Protein AF-A0A818NN40-F1 (afdb_monomer_lite)

Foldseek 3Di:
DEEEDEDPCVVPPPPLLVVQVVLVCVQPVVDPDYYYHYPVVLLVCCVVPPVVCNVVLVPDPDVVLNVLLSVVVCCQAPFFKAAYSNKHFPHHCVVVVVQCVVFADPQKKKKKFFADPPAAGDSRIMGIDHNHCVCVVPVSSPCRDPHPRVPDDPDDLDQPPPVVFQKGWGFDQAPPTGMTMIMTDDDDDDDDHDHGDMDD

Secondary structure (DSSP, 8-state):
-EEE--SGGGTS--HHHHHHHHHHHHHTTTSS--EEE-HHHHHHHHHHH-GGGHHHHHH-SSHHHHHHHHHHHHHHHH-EEEE-TT-EE-S-SHHHHHHHHTT--TT-EEEEEEEPSSSSEEEEEEEE-TT-SHHHHTTGGGTTSTT------SS-------TTT-EEEEEEEETTEEEEEEEESSS----------EE-

Structure (mmCIF, N/CA/C/O backbone):
data_AF-A0A818NN40-F1
#
_entry.id   AF-A0A818NN40-F1
#
loop_
_atom_site.group_PDB
_atom_site.id
_atom_site.type_symbol
_atom_site.label_atom_id
_atom_site.label_alt_id
_atom_site.label_comp_id
_atom_site.label_asym_id
_atom_site.label_entity_id
_atom_site.label_seq_id
_atom_site.pdbx_PDB_ins_code
_atom_site.Cartn_x
_atom_site.Cartn_y
_atom_site.Cartn_z
_atom_site.occupancy
_atom_site.B_iso_or_equiv
_atom_site.auth_seq_id
_atom_site.auth_comp_id
_atom_site.auth_asym_id
_atom_site.auth_atom_id
_atom_site.pdbx_PDB_model_num
ATOM 1 N N . MET A 1 1 ? -2.819 2.485 -8.057 1.00 93.44 1 MET A N 1
ATOM 2 C CA . MET A 1 1 ? -1.562 2.010 -7.427 1.00 93.44 1 MET A CA 1
ATOM 3 C C . MET A 1 1 ? -1.405 2.680 -6.073 1.00 93.44 1 MET A C 1
ATOM 5 O O . MET A 1 1 ? -1.586 3.887 -6.000 1.00 93.44 1 MET A O 1
ATOM 9 N N . HIS A 1 2 ? -1.112 1.928 -5.017 1.00 97.00 2 HIS A N 1
ATOM 10 C CA . HIS A 1 2 ? -1.061 2.404 -3.635 1.00 97.00 2 HIS A CA 1
ATOM 11 C C . HIS A 1 2 ? 0.356 2.252 -3.087 1.00 97.00 2 HIS A C 1
ATOM 13 O O . HIS A 1 2 ? 0.903 1.155 -3.134 1.00 97.00 2 HIS A O 1
ATOM 19 N N . HIS A 1 3 ? 0.898 3.331 -2.527 1.00 97.00 3 HIS A N 1
ATOM 20 C CA . HIS A 1 3 ? 2.109 3.302 -1.712 1.00 97.00 3 HIS A CA 1
ATOM 21 C C . HIS A 1 3 ? 1.806 3.905 -0.342 1.00 97.00 3 HIS A C 1
ATOM 23 O O . HIS A 1 3 ? 1.089 4.905 -0.255 1.00 97.00 3 HIS A O 1
ATOM 29 N N . ILE A 1 4 ? 2.343 3.305 0.717 1.00 96.88 4 ILE A N 1
ATOM 30 C CA . ILE A 1 4 ? 2.133 3.744 2.098 1.00 96.88 4 ILE A CA 1
ATOM 31 C C . ILE A 1 4 ? 3.473 4.182 2.684 1.00 96.88 4 ILE A C 1
ATOM 33 O O . ILE A 1 4 ? 4.436 3.418 2.652 1.00 96.88 4 ILE A O 1
ATOM 37 N N . LEU A 1 5 ? 3.517 5.375 3.276 1.00 95.94 5 LEU A N 1
ATOM 38 C CA . LEU A 1 5 ? 4.626 5.800 4.119 1.00 95.94 5 LEU A CA 1
ATOM 39 C C . LEU A 1 5 ? 4.091 6.530 5.351 1.00 95.94 5 LEU A C 1
ATOM 41 O O . LEU A 1 5 ? 3.595 7.650 5.261 1.00 95.94 5 LEU A O 1
ATOM 45 N N . LEU A 1 6 ? 4.198 5.870 6.504 1.00 94.75 6 LEU A N 1
ATOM 46 C CA . LEU A 1 6 ? 3.680 6.358 7.782 1.00 94.75 6 LEU A CA 1
ATOM 47 C C . LEU A 1 6 ? 4.813 6.751 8.732 1.00 94.75 6 LEU A C 1
ATOM 49 O O . LEU A 1 6 ? 5.922 6.209 8.677 1.00 94.75 6 LEU A O 1
ATOM 53 N N .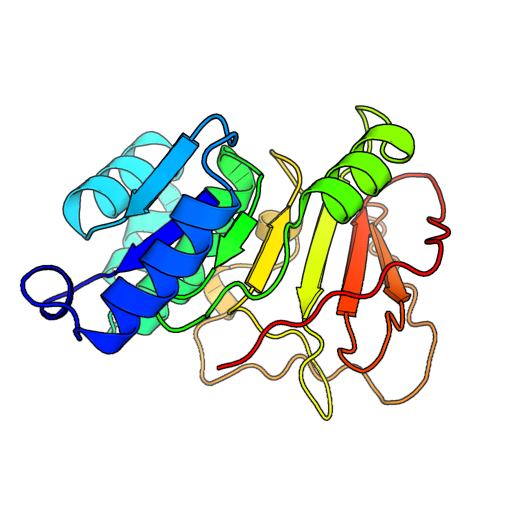 GLY A 1 7 ? 4.499 7.637 9.668 1.00 92.25 7 GLY A N 1
ATOM 54 C CA . GLY A 1 7 ? 5.391 8.069 10.728 1.00 92.25 7 GLY A CA 1
ATOM 55 C C . GLY A 1 7 ? 6.422 9.109 10.299 1.00 92.25 7 GLY A C 1
ATOM 56 O O . GLY A 1 7 ? 6.262 9.761 9.268 1.00 92.25 7 GLY A O 1
ATOM 57 N N . PRO A 1 8 ? 7.520 9.256 11.065 1.00 88.44 8 PRO A N 1
ATOM 58 C CA . PRO A 1 8 ? 8.520 10.305 10.842 1.00 88.44 8 PRO A CA 1
ATOM 59 C C . PRO A 1 8 ? 9.165 10.277 9.450 1.00 88.44 8 PRO A C 1
ATOM 61 O O . PRO A 1 8 ? 9.537 11.321 8.921 1.00 88.44 8 PRO A O 1
ATOM 64 N N . LEU A 1 9 ? 9.262 9.091 8.838 1.00 84.62 9 LEU A N 1
ATOM 65 C CA . LEU A 1 9 ? 9.800 8.927 7.486 1.00 84.62 9 LEU A CA 1
ATOM 66 C C . LEU A 1 9 ? 8.912 9.568 6.416 1.00 84.62 9 LEU A C 1
ATOM 68 O O . LEU A 1 9 ? 9.417 9.896 5.351 1.00 84.62 9 LEU A O 1
ATOM 72 N N . SER A 1 10 ? 7.621 9.785 6.683 1.00 85.06 10 SER A N 1
ATOM 73 C CA . SER A 1 10 ? 6.730 10.466 5.736 1.00 85.06 10 SER A CA 1
ATOM 74 C C . SER A 1 10 ? 7.163 11.910 5.452 1.00 85.06 10 SER A C 1
ATOM 76 O O . SER A 1 10 ? 6.970 12.385 4.335 1.00 85.06 10 SER A O 1
ATOM 78 N N . SER A 1 11 ? 7.809 12.570 6.422 1.00 87.25 11 SER A N 1
ATOM 79 C CA . SER A 1 11 ? 8.319 13.941 6.296 1.00 87.25 11 SER A CA 1
ATOM 80 C C . SER A 1 11 ? 9.661 14.029 5.569 1.00 87.25 11 SER A C 1
ATOM 82 O O . SER A 1 11 ? 9.957 15.050 4.956 1.00 87.25 11 SER A O 1
ATOM 84 N N . SER A 1 12 ? 10.487 12.983 5.652 1.00 90.50 12 SER A N 1
ATOM 85 C CA . SER A 1 12 ? 11.789 12.916 4.977 1.00 90.50 12 SER A CA 1
ATOM 86 C C . SER A 1 12 ? 12.078 11.479 4.527 1.00 90.50 12 SER A C 1
ATOM 88 O O . SER A 1 12 ? 12.794 10.739 5.212 1.00 90.50 12 SER A O 1
ATOM 90 N N . PRO A 1 13 ? 11.467 11.037 3.412 1.00 91.56 13 PRO A N 1
ATOM 91 C CA . PRO A 1 13 ? 11.653 9.682 2.912 1.00 91.56 13 PRO A CA 1
ATOM 92 C C . PRO A 1 13 ? 13.084 9.483 2.389 1.00 91.56 13 PRO A C 1
ATOM 94 O O . PRO A 1 13 ? 13.645 10.405 1.791 1.00 91.56 13 PRO A O 1
ATOM 97 N N . PRO A 1 14 ? 13.672 8.279 2.523 1.00 94.12 14 PRO A N 1
ATOM 98 C CA . PRO A 1 14 ? 14.940 7.960 1.875 1.00 94.12 14 PRO A CA 1
ATOM 99 C C . PRO A 1 14 ? 14.878 8.207 0.363 1.00 94.12 14 PRO A C 1
ATOM 101 O O . PRO A 1 14 ? 13.917 7.813 -0.301 1.00 94.12 14 PRO A O 1
ATOM 104 N N . SER A 1 15 ? 15.924 8.812 -0.204 1.00 94.75 15 SER A N 1
ATOM 105 C CA . SER A 1 15 ? 15.979 9.122 -1.640 1.00 94.75 15 SER A CA 1
ATOM 106 C C . SER A 1 15 ? 15.832 7.875 -2.514 1.00 94.75 15 SER A C 1
ATOM 108 O O . SER A 1 15 ? 15.150 7.923 -3.533 1.00 94.75 15 SER A O 1
ATOM 110 N N . SER A 1 16 ? 16.389 6.738 -2.086 1.00 93.88 16 SER A N 1
ATOM 111 C CA . SER A 1 16 ? 16.241 5.454 -2.777 1.00 93.88 16 SER A CA 1
ATOM 112 C C . SER A 1 16 ? 14.786 4.990 -2.871 1.00 93.88 16 SER A C 1
ATOM 114 O O . SER A 1 16 ? 14.407 4.421 -3.889 1.00 93.88 16 SER A O 1
ATOM 116 N N . TRP A 1 17 ? 13.959 5.262 -1.858 1.00 94.62 17 TRP A N 1
ATOM 117 C CA . TRP A 1 17 ? 12.534 4.915 -1.860 1.00 94.62 17 TRP A CA 1
ATOM 118 C C . TRP A 1 17 ? 11.733 5.839 -2.775 1.00 94.62 17 TRP A C 1
ATOM 120 O O . TRP A 1 17 ? 10.826 5.406 -3.481 1.00 94.62 17 TRP A O 1
ATOM 130 N N . ILE A 1 18 ? 12.090 7.123 -2.810 1.00 95.38 18 ILE A N 1
ATOM 131 C CA . ILE A 1 18 ? 11.494 8.071 -3.757 1.00 95.38 18 ILE A CA 1
ATOM 132 C C . ILE A 1 18 ? 11.812 7.632 -5.191 1.00 95.38 18 ILE A C 1
ATOM 134 O O . ILE A 1 18 ? 10.903 7.555 -6.015 1.00 95.38 18 ILE A O 1
ATOM 138 N N . SER A 1 19 ? 13.068 7.278 -5.473 1.00 94.31 19 SER A N 1
ATOM 139 C CA . SER A 1 19 ? 13.490 6.762 -6.780 1.00 94.31 19 SER A CA 1
ATOM 140 C C . SER A 1 19 ? 12.764 5.469 -7.159 1.00 94.31 19 SER A C 1
ATOM 142 O O . SER A 1 19 ? 12.264 5.358 -8.278 1.00 94.31 19 SER A O 1
ATOM 144 N N . ALA A 1 20 ? 12.645 4.519 -6.226 1.00 91.75 20 ALA A N 1
ATOM 145 C CA . ALA A 1 20 ? 11.918 3.268 -6.429 1.00 91.75 20 ALA A CA 1
ATOM 146 C C . ALA A 1 20 ? 10.446 3.524 -6.787 1.00 91.75 20 ALA A C 1
ATOM 148 O O . ALA A 1 20 ? 9.983 3.129 -7.860 1.00 91.75 20 ALA A O 1
ATOM 149 N N . ARG A 1 21 ? 9.738 4.308 -5.966 1.00 94.56 21 ARG A N 1
ATOM 150 C CA . ARG A 1 21 ? 8.351 4.713 -6.227 1.00 94.56 21 ARG A CA 1
ATOM 151 C C . ARG A 1 21 ? 8.195 5.428 -7.570 1.00 94.56 21 ARG A C 1
ATOM 153 O O . ARG A 1 21 ? 7.250 5.144 -8.306 1.00 94.56 21 ARG A O 1
ATOM 160 N N . ASN A 1 22 ? 9.088 6.363 -7.892 1.00 95.38 22 ASN A N 1
ATOM 161 C CA . ASN A 1 22 ? 9.009 7.126 -9.136 1.00 95.38 22 ASN A CA 1
ATOM 162 C C . ASN A 1 22 ? 9.210 6.226 -10.358 1.00 95.38 22 ASN A C 1
ATOM 164 O O . ASN A 1 22 ? 8.444 6.358 -11.308 1.00 95.38 22 ASN A O 1
ATOM 168 N N . SER A 1 23 ? 10.108 5.232 -10.287 1.00 92.75 23 SER A N 1
ATOM 169 C CA . SER A 1 23 ? 10.260 4.231 -11.355 1.00 92.75 23 SER A CA 1
ATOM 170 C C . SER A 1 23 ? 8.936 3.524 -11.676 1.00 92.75 23 SER A C 1
ATOM 172 O O . SER A 1 23 ? 8.601 3.303 -12.838 1.00 92.75 23 SER A O 1
ATOM 174 N N . CYS A 1 24 ? 8.124 3.238 -10.653 1.00 92.25 24 CYS A N 1
ATOM 175 C CA . CYS A 1 24 ? 6.807 2.636 -10.821 1.00 92.25 24 CYS A CA 1
ATOM 176 C C . CYS A 1 24 ? 5.762 3.593 -11.389 1.00 92.25 24 CYS A C 1
ATOM 178 O O . CYS A 1 24 ? 4.940 3.164 -12.199 1.00 92.25 24 CYS A O 1
ATOM 180 N N . ILE A 1 25 ? 5.774 4.860 -10.977 1.00 94.50 25 ILE A N 1
ATOM 181 C CA . ILE A 1 25 ? 4.810 5.866 -11.444 1.00 94.50 25 ILE A CA 1
ATOM 182 C C . ILE A 1 25 ? 5.074 6.243 -12.894 1.00 94.50 25 ILE A C 1
ATOM 184 O O . ILE A 1 25 ? 4.138 6.285 -13.682 1.00 94.50 25 ILE A O 1
ATOM 188 N N . GLU A 1 26 ? 6.331 6.477 -13.259 1.00 94.69 26 GLU A N 1
ATOM 189 C CA . GLU A 1 26 ? 6.715 6.832 -14.625 1.00 94.69 26 GLU A CA 1
ATOM 190 C C . GLU A 1 26 ? 6.332 5.717 -15.602 1.00 94.69 26 GLU A C 1
ATOM 192 O O . GLU A 1 26 ? 5.690 5.963 -16.629 1.00 94.69 26 GLU A O 1
ATOM 197 N N . LEU A 1 27 ? 6.645 4.470 -15.233 1.00 92.31 27 LEU A N 1
ATOM 198 C CA . LEU A 1 27 ? 6.368 3.301 -16.060 1.00 92.31 27 LEU A CA 1
ATOM 199 C C . LEU A 1 27 ? 4.867 3.020 -16.231 1.00 92.31 27 LEU A C 1
ATOM 201 O O . LEU A 1 27 ? 4.474 2.472 -17.261 1.00 92.31 27 LEU A O 1
ATOM 205 N N . HIS A 1 28 ? 4.046 3.428 -15.259 1.00 92.75 28 HIS A N 1
ATOM 206 C CA . HIS A 1 28 ? 2.593 3.224 -15.226 1.00 92.75 28 HIS A CA 1
ATOM 207 C C . HIS A 1 28 ? 1.811 4.542 -15.197 1.00 92.75 28 HIS A C 1
ATOM 209 O O . HIS A 1 28 ? 0.752 4.626 -14.579 1.00 92.75 28 HIS A O 1
ATOM 215 N N . SER A 1 29 ? 2.325 5.574 -15.865 1.00 92.69 29 SER A N 1
ATOM 216 C CA . SER A 1 29 ? 1.724 6.917 -15.911 1.00 92.69 29 SER A CA 1
ATOM 217 C C . SER A 1 29 ? 0.316 6.950 -16.520 1.00 92.69 29 SER A C 1
ATOM 219 O O . SER A 1 29 ? -0.415 7.920 -16.343 1.00 92.69 29 SER A O 1
ATOM 221 N N . ASN A 1 30 ? -0.078 5.882 -17.216 1.00 90.06 30 ASN A N 1
ATOM 222 C CA . ASN A 1 30 ? -1.412 5.665 -17.768 1.00 90.06 30 ASN A CA 1
ATOM 223 C C . ASN A 1 30 ? -2.444 5.160 -16.745 1.00 90.06 30 ASN A C 1
ATOM 225 O O . ASN A 1 30 ? -3.616 5.032 -17.095 1.00 90.06 30 ASN A O 1
ATOM 229 N N . PHE A 1 31 ? -2.051 4.825 -15.513 1.00 90.06 31 PHE A N 1
ATOM 230 C CA . PHE A 1 31 ? -3.008 4.351 -14.515 1.00 90.06 31 PHE A CA 1
ATOM 231 C C . PHE A 1 31 ? -3.902 5.495 -14.041 1.00 90.06 31 PHE A C 1
ATOM 233 O O . PHE A 1 31 ? -3.436 6.606 -13.815 1.00 90.06 31 PHE A O 1
ATOM 240 N N . GLU A 1 32 ? -5.185 5.199 -13.805 1.00 88.62 32 GLU A N 1
ATOM 241 C CA . GLU A 1 32 ? -6.171 6.210 -13.396 1.00 88.62 32 GLU A CA 1
ATOM 242 C C . GLU A 1 32 ? -5.716 6.988 -12.151 1.00 88.62 32 GLU A C 1
ATOM 244 O O . GLU A 1 32 ? -5.894 8.203 -12.070 1.00 88.62 32 GLU A O 1
ATOM 249 N N . LYS A 1 33 ? -5.149 6.284 -11.155 1.00 92.69 33 LYS A N 1
ATOM 250 C CA . LYS A 1 33 ? -4.767 6.870 -9.862 1.00 92.69 33 LYS A CA 1
ATOM 251 C C . LYS A 1 33 ? -3.506 6.256 -9.262 1.00 92.69 33 LYS A C 1
ATOM 253 O O . LYS A 1 33 ? -3.380 5.032 -9.114 1.00 92.69 33 LYS A O 1
ATOM 258 N N . HIS A 1 34 ? -2.632 7.138 -8.781 1.00 95.06 34 HIS A N 1
ATOM 259 C CA . HIS A 1 34 ? -1.504 6.818 -7.908 1.00 95.06 34 HIS A CA 1
ATOM 260 C C . HIS A 1 34 ? -1.746 7.434 -6.530 1.00 95.06 34 HIS A C 1
ATOM 262 O O . HIS A 1 34 ? -1.704 8.649 -6.359 1.00 95.06 34 HIS A O 1
ATOM 268 N N . TYR A 1 35 ? -2.002 6.589 -5.539 1.00 97.00 35 TYR A N 1
ATOM 269 C CA . TYR A 1 35 ? -2.255 6.999 -4.169 1.00 97.00 35 TYR A CA 1
ATOM 270 C C . TYR A 1 35 ? -0.977 6.964 -3.338 1.00 97.00 35 TYR A C 1
ATOM 272 O O . TYR A 1 35 ? -0.181 6.023 -3.428 1.00 97.00 35 TYR A O 1
ATOM 280 N N . TYR A 1 36 ? -0.828 7.975 -2.488 1.00 96.81 36 TYR A N 1
ATOM 281 C CA . TYR A 1 36 ? 0.221 8.059 -1.485 1.00 96.81 36 TYR A CA 1
ATOM 282 C C . TYR A 1 36 ? -0.410 8.256 -0.109 1.00 96.81 36 TYR A C 1
ATOM 284 O O . TYR A 1 36 ? -1.099 9.249 0.137 1.00 96.81 36 TYR A O 1
ATOM 292 N N . TRP A 1 37 ? -0.217 7.272 0.760 1.00 97.50 37 TRP A N 1
ATOM 293 C CA . TRP A 1 37 ? -0.880 7.195 2.055 1.00 97.50 37 TRP A CA 1
ATOM 294 C C . TRP A 1 37 ? 0.069 7.626 3.166 1.00 97.50 37 TRP A C 1
ATOM 296 O O . TRP A 1 37 ? 1.144 7.052 3.327 1.00 97.50 37 TRP A O 1
ATOM 306 N N . THR A 1 38 ? -0.359 8.633 3.918 1.00 96.25 38 THR A N 1
ATOM 307 C CA . THR A 1 38 ? 0.313 9.220 5.079 1.00 96.25 38 THR A CA 1
ATOM 308 C C . THR A 1 38 ? -0.542 9.006 6.322 1.00 96.25 38 THR A C 1
ATOM 310 O O . THR A 1 38 ? -1.685 8.553 6.228 1.00 96.25 38 THR A O 1
ATOM 313 N N . ASP A 1 39 ? -0.028 9.336 7.505 1.00 94.38 39 ASP A N 1
ATOM 314 C CA . ASP A 1 39 ? -0.756 9.150 8.765 1.00 94.38 39 ASP A CA 1
ATOM 315 C C . ASP A 1 39 ? -2.156 9.782 8.749 1.00 94.38 39 ASP A C 1
ATOM 317 O O . ASP A 1 39 ? -3.125 9.143 9.163 1.00 94.38 39 ASP A O 1
ATOM 321 N N . ASN A 1 40 ? -2.275 10.998 8.207 1.00 93.12 40 ASN A N 1
ATOM 322 C CA . ASN A 1 40 ? -3.526 11.755 8.211 1.00 93.12 40 ASN A CA 1
ATOM 323 C C . ASN A 1 40 ? -4.587 11.114 7.309 1.00 93.12 40 ASN A C 1
ATOM 325 O O 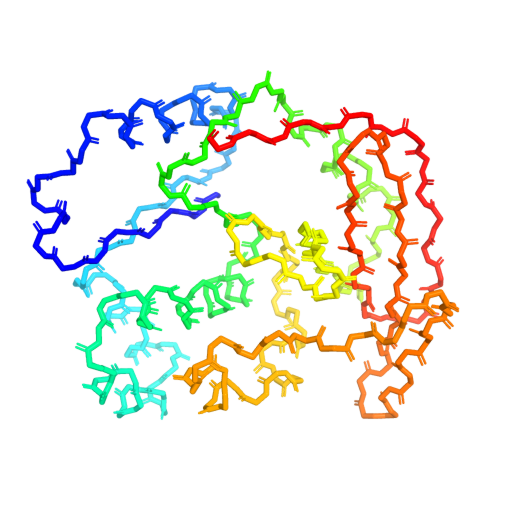. ASN A 1 40 ? -5.664 10.763 7.786 1.00 93.12 40 ASN A O 1
ATOM 329 N N . ASN A 1 41 ? -4.274 10.904 6.025 1.00 96.75 41 ASN A N 1
ATOM 330 C CA . ASN A 1 41 ? -5.262 10.376 5.079 1.00 96.75 41 ASN A CA 1
ATOM 331 C C . ASN A 1 41 ? -5.573 8.890 5.325 1.00 96.75 41 ASN A C 1
ATOM 333 O O . ASN A 1 41 ? -6.679 8.438 5.043 1.00 96.75 41 ASN A O 1
ATOM 337 N N . SER A 1 42 ? -4.637 8.138 5.912 1.00 97.00 42 SER A N 1
ATOM 338 C CA . SER A 1 42 ? -4.855 6.742 6.294 1.00 97.00 42 SER A CA 1
ATOM 339 C C . SER A 1 42 ? -5.834 6.634 7.453 1.00 97.00 42 SER A C 1
ATOM 341 O O . SER A 1 42 ? -6.735 5.796 7.430 1.00 97.00 42 SER A O 1
ATOM 343 N N . LYS A 1 43 ? -5.667 7.490 8.468 1.00 95.69 43 LYS A N 1
ATOM 344 C CA . LYS A 1 43 ? -6.563 7.534 9.620 1.00 95.69 43 LYS A CA 1
ATOM 345 C C . LYS A 1 43 ? -7.968 7.966 9.203 1.00 95.69 43 LYS A C 1
ATOM 347 O O . LYS A 1 43 ? -8.916 7.265 9.537 1.00 95.69 43 LYS A O 1
ATOM 352 N N . GLU A 1 44 ? -8.083 9.038 8.421 1.00 97.69 44 GLU A N 1
ATOM 353 C CA . GLU A 1 44 ? -9.365 9.521 7.893 1.00 97.69 44 GLU A CA 1
ATOM 354 C C . GLU A 1 44 ? -10.069 8.446 7.047 1.00 97.69 44 GLU A C 1
ATOM 356 O O . GLU A 1 44 ? -11.263 8.187 7.202 1.00 97.69 44 GLU A O 1
ATOM 361 N N . PHE A 1 45 ? -9.324 7.749 6.185 1.00 97.81 45 PHE A N 1
ATOM 362 C CA . PHE A 1 45 ? -9.867 6.644 5.401 1.00 97.81 45 PHE A CA 1
ATOM 363 C C . PHE A 1 45 ? -10.425 5.521 6.283 1.00 97.81 45 PHE A C 1
ATOM 365 O O . PHE A 1 45 ? -11.519 5.021 6.011 1.00 97.81 45 PHE A O 1
ATOM 372 N N . LEU A 1 46 ? -9.702 5.124 7.333 1.00 95.75 46 LEU A N 1
ATOM 373 C CA . LEU A 1 46 ? -10.180 4.109 8.271 1.00 95.75 46 LEU A CA 1
ATOM 374 C C . LEU A 1 46 ? -11.382 4.605 9.081 1.00 95.75 46 LEU A C 1
ATOM 376 O O . LEU A 1 46 ? -12.314 3.834 9.281 1.00 95.75 46 LEU A O 1
ATOM 380 N N . GLU A 1 47 ? -11.404 5.873 9.494 1.00 96.25 47 GLU A N 1
ATOM 381 C CA . GLU A 1 47 ? -12.547 6.493 10.179 1.00 96.25 47 GLU A CA 1
ATOM 382 C C . GLU A 1 47 ? -13.821 6.440 9.348 1.00 96.25 47 GLU A C 1
ATOM 384 O O . GLU A 1 47 ? -14.862 6.006 9.843 1.00 96.25 47 GLU A O 1
ATOM 389 N N . ASN A 1 48 ? -13.715 6.784 8.070 1.00 97.25 48 ASN A N 1
ATOM 390 C CA . ASN A 1 48 ? -14.872 6.870 7.193 1.00 97.25 48 ASN A CA 1
ATOM 391 C C . ASN A 1 48 ? -15.365 5.499 6.706 1.00 97.25 48 ASN A C 1
ATOM 393 O O . ASN A 1 48 ? -16.561 5.322 6.492 1.00 97.25 48 ASN A O 1
ATOM 397 N N . ASN A 1 49 ? -14.467 4.523 6.524 1.00 95.00 49 ASN A N 1
ATOM 398 C CA . ASN A 1 49 ? -14.800 3.267 5.835 1.00 95.00 49 ASN A CA 1
ATOM 399 C C . ASN A 1 49 ? -14.740 2.020 6.731 1.00 95.00 49 ASN A C 1
ATOM 401 O O . ASN A 1 49 ? -15.426 1.035 6.459 1.00 95.00 49 ASN A O 1
ATOM 405 N N . TYR A 1 50 ? -13.934 2.039 7.797 1.00 92.25 50 TYR A N 1
ATOM 406 C CA . TYR A 1 50 ? -13.717 0.898 8.698 1.00 92.25 50 TYR A CA 1
ATOM 407 C C . TYR A 1 50 ? -13.602 1.336 10.171 1.00 92.25 50 TYR A C 1
ATOM 409 O O . TYR A 1 50 ? -12.638 0.964 10.850 1.00 92.25 50 TYR A O 1
ATOM 417 N N . PRO A 1 51 ? -14.578 2.092 10.716 1.00 93.12 51 PRO A N 1
ATOM 418 C CA . PRO A 1 51 ? -14.465 2.689 12.051 1.00 93.12 51 PRO A CA 1
ATOM 419 C C . PRO A 1 51 ? -14.250 1.649 13.161 1.00 93.12 51 PRO A C 1
ATOM 421 O O . PRO A 1 51 ? -13.571 1.913 14.153 1.00 93.12 51 PRO A O 1
ATOM 424 N N . TRP A 1 52 ? -14.755 0.427 12.971 1.00 88.31 52 TRP A N 1
ATOM 425 C CA . TRP A 1 52 ? -14.564 -0.694 13.895 1.00 88.31 52 TRP A CA 1
ATOM 426 C C . TRP A 1 52 ? -13.088 -1.089 14.086 1.00 88.31 52 TRP A C 1
ATOM 428 O O . TRP A 1 52 ? -12.737 -1.649 15.125 1.00 88.31 52 TRP A O 1
ATOM 438 N N . PHE A 1 53 ? -12.213 -0.796 13.120 1.00 88.62 53 PHE A N 1
ATOM 439 C CA . PHE A 1 53 ? -10.801 -1.177 13.161 1.00 88.62 53 PHE A CA 1
ATOM 440 C C . PHE A 1 53 ? -9.899 -0.120 13.812 1.00 88.62 53 PHE A C 1
ATOM 442 O O . PHE A 1 53 ? -8.773 -0.429 14.202 1.00 88.62 53 PHE A O 1
ATOM 449 N N . LEU A 1 54 ? -10.380 1.114 13.999 1.00 90.38 54 LEU A N 1
ATOM 450 C CA . LEU A 1 54 ? -9.572 2.223 14.524 1.00 90.38 54 LEU A CA 1
ATOM 451 C C . LEU A 1 54 ? -8.923 1.925 15.867 1.00 90.38 54 LEU A C 1
ATOM 453 O O . LEU A 1 54 ? -7.769 2.285 16.091 1.00 90.38 54 LEU A O 1
ATOM 457 N N . LYS A 1 55 ? -9.654 1.266 16.771 1.00 88.62 55 LYS A N 1
ATOM 458 C CA . LYS A 1 55 ? -9.122 0.899 18.085 1.00 88.62 55 LYS A CA 1
ATOM 459 C C . LYS A 1 55 ? -7.897 -0.007 17.940 1.00 88.62 55 LYS A C 1
ATOM 461 O O . LYS A 1 55 ? -6.886 0.228 18.596 1.00 88.62 55 LYS A O 1
ATOM 466 N N . THR A 1 56 ? -7.970 -0.995 17.050 1.00 86.50 56 THR A N 1
ATOM 467 C CA . THR A 1 56 ? -6.860 -1.908 16.760 1.00 86.50 56 THR A CA 1
ATOM 468 C C . THR A 1 56 ? -5.716 -1.178 16.063 1.00 86.50 56 THR A C 1
ATOM 470 O O . THR A 1 56 ? -4.578 -1.268 16.518 1.00 86.50 56 THR A O 1
ATOM 473 N N . TRP A 1 57 ? -6.014 -0.377 15.038 1.00 88.81 57 TRP A N 1
ATOM 474 C CA . TRP A 1 57 ? -5.026 0.441 14.331 1.00 88.81 57 TRP A CA 1
ATOM 475 C C . TRP A 1 57 ? -4.221 1.342 15.273 1.00 88.81 57 TRP A C 1
ATOM 477 O O . TRP A 1 57 ? -2.992 1.390 15.213 1.00 88.81 57 TRP A O 1
ATOM 487 N N . ASN A 1 58 ? -4.913 2.033 16.181 1.00 91.00 58 ASN A N 1
ATOM 488 C CA . ASN A 1 58 ? -4.292 2.926 17.157 1.00 91.00 58 ASN A CA 1
ATOM 489 C C . ASN A 1 58 ? -3.492 2.172 18.227 1.00 91.00 58 ASN A C 1
ATOM 491 O O . ASN A 1 58 ? -2.581 2.753 18.809 1.00 91.00 58 ASN A O 1
ATOM 495 N N . SER A 1 59 ? -3.797 0.894 18.471 1.00 90.44 59 SER A N 1
ATOM 496 C CA . SER A 1 59 ? -3.050 0.051 19.414 1.00 90.44 59 SER A CA 1
ATOM 497 C C . SER A 1 59 ? -1.722 -0.481 18.862 1.00 90.44 59 SER A C 1
ATOM 499 O O . SER A 1 59 ? -0.891 -0.964 19.635 1.00 90.44 59 SER A O 1
ATOM 501 N N . TYR A 1 60 ? -1.494 -0.398 17.545 1.00 87.69 60 TYR A N 1
ATOM 502 C CA . TYR A 1 60 ? -0.240 -0.847 16.948 1.00 87.69 60 TYR A CA 1
ATOM 503 C C . TYR A 1 60 ? 0.939 0.012 17.398 1.00 87.69 60 TYR A C 1
ATOM 505 O O . TYR A 1 60 ? 0.903 1.242 17.342 1.00 87.69 60 TYR A O 1
ATOM 513 N N . LYS A 1 61 ? 2.012 -0.670 17.814 1.00 89.50 61 LYS A N 1
ATOM 514 C CA . LYS A 1 61 ? 3.208 -0.046 18.389 1.00 89.50 61 LYS A CA 1
ATOM 515 C C . LYS A 1 61 ? 4.117 0.555 17.326 1.00 89.50 61 LYS A C 1
ATOM 517 O O . LYS A 1 61 ? 4.851 1.492 17.624 1.00 89.50 61 LYS A O 1
ATOM 522 N N . THR A 1 62 ? 4.101 0.009 16.110 1.00 88.56 62 THR A N 1
ATOM 523 C CA . THR A 1 62 ? 4.988 0.454 15.030 1.00 88.56 62 THR A CA 1
ATOM 524 C C . THR A 1 62 ? 4.211 0.898 13.795 1.00 88.56 62 THR A C 1
ATOM 526 O O . THR A 1 62 ? 3.114 0.422 13.501 1.00 88.56 62 THR A O 1
ATOM 529 N N . ASN A 1 63 ? 4.812 1.809 13.029 1.00 90.75 63 ASN A N 1
ATOM 530 C CA . ASN A 1 63 ? 4.251 2.271 11.759 1.00 90.75 63 ASN A CA 1
ATOM 531 C C . ASN A 1 63 ? 4.265 1.182 10.681 1.00 90.75 63 ASN A C 1
ATOM 533 O O . ASN A 1 63 ? 3.426 1.205 9.788 1.00 90.75 63 ASN A O 1
ATOM 537 N N . VAL A 1 64 ? 5.166 0.201 10.799 1.00 87.88 64 VAL A N 1
ATOM 538 C CA . VAL A 1 64 ? 5.192 -0.978 9.924 1.00 87.88 64 VAL A CA 1
ATOM 539 C C . VAL A 1 64 ? 3.933 -1.817 10.133 1.00 87.88 64 VAL A C 1
ATOM 541 O O . VAL A 1 64 ? 3.236 -2.088 9.170 1.00 87.88 64 VAL A O 1
ATOM 544 N N . GLN A 1 65 ? 3.553 -2.108 11.383 1.00 88.06 65 GLN A N 1
ATOM 545 C CA . GLN A 1 65 ? 2.316 -2.838 11.708 1.00 88.06 65 GLN A CA 1
ATOM 546 C C . GLN A 1 65 ? 1.056 -2.139 11.169 1.00 88.06 65 GLN A C 1
ATOM 548 O O . GLN A 1 65 ? 0.125 -2.767 10.656 1.00 88.06 65 GLN A O 1
ATOM 553 N N . LYS A 1 66 ? 1.043 -0.807 11.257 1.00 92.38 66 LYS A N 1
ATOM 554 C CA . LYS A 1 66 ? 0.022 0.030 10.630 1.00 92.38 66 LYS A CA 1
ATOM 555 C C . LYS A 1 66 ? 0.044 -0.151 9.106 1.00 92.38 66 LYS A C 1
ATOM 557 O O . LYS A 1 66 ? -0.924 -0.631 8.530 1.00 92.38 66 LYS A O 1
ATOM 562 N N . ALA A 1 67 ? 1.155 0.116 8.429 1.00 92.31 67 ALA A N 1
ATOM 563 C CA . ALA A 1 67 ? 1.237 -0.050 6.975 1.00 92.31 67 ALA A CA 1
ATOM 564 C C . ALA A 1 67 ? 0.893 -1.482 6.497 1.00 92.31 67 ALA A C 1
ATOM 566 O O . ALA A 1 67 ? 0.248 -1.655 5.460 1.00 92.31 67 ALA A O 1
ATOM 567 N N . ASP A 1 68 ? 1.287 -2.507 7.256 1.00 88.50 68 ASP A N 1
ATOM 568 C CA . ASP A 1 68 ? 0.989 -3.926 7.020 1.00 88.50 68 ASP A CA 1
ATOM 569 C C . ASP A 1 68 ? -0.507 -4.234 7.057 1.00 88.50 68 ASP A C 1
ATOM 571 O O . ASP A 1 68 ? -0.981 -5.034 6.257 1.00 88.50 68 ASP A O 1
ATOM 575 N N . SER A 1 69 ? -1.273 -3.590 7.935 1.00 88.88 69 SER A N 1
ATOM 576 C CA . SER A 1 69 ? -2.724 -3.789 7.990 1.00 88.88 69 SER A CA 1
ATOM 577 C C . SER A 1 69 ? -3.471 -2.930 6.964 1.00 88.88 69 SER A C 1
ATOM 579 O O . SER A 1 69 ? -4.381 -3.430 6.301 1.00 88.88 69 SER A O 1
ATOM 581 N N . LEU A 1 70 ? -3.069 -1.670 6.757 1.00 93.00 70 LEU A N 1
ATOM 582 C CA . LEU A 1 70 ? -3.775 -0.726 5.875 1.00 93.00 70 LEU A CA 1
ATOM 583 C C . LEU A 1 70 ? -3.837 -1.189 4.427 1.00 93.00 70 LEU A C 1
ATOM 585 O O . LEU A 1 70 ? -4.882 -1.047 3.797 1.00 93.00 70 LEU A O 1
ATOM 589 N N . ARG A 1 71 ? -2.759 -1.779 3.902 1.00 92.56 71 ARG A N 1
ATOM 590 C CA . ARG A 1 71 ? -2.714 -2.263 2.513 1.00 92.56 71 ARG A CA 1
ATOM 591 C C . ARG A 1 71 ? -3.875 -3.196 2.165 1.00 92.56 71 ARG A C 1
ATOM 593 O O . ARG A 1 71 ? -4.409 -3.100 1.065 1.00 92.56 71 ARG A O 1
ATOM 600 N N . TYR A 1 72 ? -4.334 -4.024 3.105 1.00 90.00 72 TYR A N 1
ATOM 601 C CA . TYR A 1 72 ? -5.479 -4.907 2.882 1.00 90.00 72 TYR A CA 1
ATOM 602 C C . TYR A 1 72 ? -6.797 -4.136 2.796 1.00 90.00 72 TYR A C 1
ATOM 604 O O . TYR A 1 72 ? -7.618 -4.443 1.937 1.00 90.00 72 TYR A O 1
ATOM 612 N N . PHE A 1 73 ? -6.995 -3.109 3.625 1.00 92.12 73 PHE A N 1
ATOM 613 C CA . PHE A 1 73 ? -8.185 -2.252 3.560 1.00 92.12 73 PHE A CA 1
ATOM 614 C C . PHE A 1 73 ? -8.212 -1.391 2.297 1.00 92.12 73 PHE A C 1
ATOM 616 O O . PHE A 1 73 ? -9.272 -1.205 1.699 1.00 92.12 73 PHE A O 1
ATOM 623 N N . LEU A 1 74 ? -7.051 -0.897 1.864 1.00 94.88 74 LEU A N 1
ATOM 624 C CA . LEU A 1 74 ? -6.924 -0.150 0.615 1.00 94.88 74 LEU A CA 1
ATOM 625 C C . LEU A 1 74 ? -7.251 -1.029 -0.588 1.00 94.88 74 LEU A C 1
ATOM 627 O O . LEU A 1 74 ? -8.069 -0.641 -1.418 1.00 94.88 74 LEU A O 1
ATOM 631 N N . LEU A 1 75 ? -6.670 -2.228 -0.647 1.00 91.88 75 LEU A N 1
ATOM 632 C CA . LEU A 1 75 ? -6.958 -3.203 -1.696 1.00 91.88 75 LEU A CA 1
ATOM 633 C C . LEU A 1 75 ? -8.413 -3.687 -1.653 1.00 91.88 75 LEU A C 1
ATOM 635 O O . LEU A 1 75 ? -9.019 -3.864 -2.702 1.00 91.88 75 LEU A O 1
ATOM 639 N N . HIS A 1 76 ? -9.012 -3.832 -0.468 1.00 90.38 76 HIS A N 1
ATOM 640 C CA . HIS A 1 76 ? -10.443 -4.107 -0.344 1.00 90.38 76 HIS A CA 1
ATOM 641 C C . HIS A 1 76 ? -11.283 -3.001 -0.981 1.00 90.38 76 HIS A C 1
ATOM 643 O O . HIS A 1 76 ? -12.152 -3.266 -1.804 1.00 90.38 76 HIS A O 1
ATOM 649 N N . TYR A 1 77 ? -11.036 -1.753 -0.583 1.00 92.75 77 TYR A N 1
ATOM 650 C CA . TYR A 1 77 ? -11.907 -0.634 -0.919 1.00 92.75 77 TYR A CA 1
ATOM 651 C C . TYR A 1 77 ? -11.715 -0.155 -2.358 1.00 92.75 77 TYR A C 1
ATOM 653 O O . TYR A 1 77 ? -12.680 0.085 -3.080 1.00 92.75 77 TYR A O 1
ATOM 661 N N . TYR A 1 78 ? -10.465 -0.009 -2.789 1.00 93.44 78 TYR A N 1
ATOM 662 C CA . TYR A 1 78 ? -10.139 0.516 -4.109 1.00 93.44 78 TYR A CA 1
ATOM 663 C C . TYR A 1 78 ? -9.920 -0.590 -5.139 1.00 93.44 78 TYR A C 1
ATOM 665 O O . TYR A 1 78 ? -10.292 -0.395 -6.299 1.00 93.44 78 TYR A O 1
ATOM 673 N N . GLY A 1 79 ? -9.394 -1.743 -4.718 1.00 89.81 79 GLY A N 1
ATOM 674 C CA . GLY A 1 79 ? -8.767 -2.714 -5.610 1.00 89.81 79 GLY A CA 1
ATOM 675 C C . GLY A 1 79 ? -7.397 -2.229 -6.093 1.00 89.81 79 GLY A C 1
ATOM 676 O O . GLY A 1 79 ? -6.779 -1.346 -5.497 1.00 89.81 79 GLY A O 1
ATOM 677 N N . GLY A 1 80 ? -6.931 -2.779 -7.208 1.00 91.06 80 GLY A N 1
ATOM 678 C CA . GLY A 1 80 ? -5.699 -2.357 -7.866 1.00 91.06 80 GLY A CA 1
ATOM 679 C C . GLY A 1 80 ? -4.456 -2.999 -7.255 1.00 91.06 80 GLY A C 1
ATOM 680 O O . GLY A 1 80 ? -4.490 -4.158 -6.856 1.00 91.06 80 GLY A O 1
ATOM 681 N N . ILE A 1 81 ? -3.347 -2.252 -7.231 1.00 91.75 81 ILE A N 1
ATOM 682 C CA . ILE A 1 81 ? -2.027 -2.748 -6.804 1.00 91.75 81 ILE A CA 1
ATOM 683 C C . ILE A 1 81 ? -1.518 -1.961 -5.609 1.00 91.75 81 ILE A C 1
ATOM 685 O O . ILE A 1 81 ? -1.532 -0.727 -5.638 1.00 91.75 81 ILE A O 1
ATOM 689 N N . PHE A 1 82 ? -0.978 -2.675 -4.633 1.00 94.00 82 PHE A N 1
ATOM 690 C CA . PHE A 1 82 ? -0.127 -2.161 -3.574 1.00 94.00 82 PHE A CA 1
ATOM 691 C C . PHE A 1 82 ? 1.338 -2.548 -3.828 1.00 94.00 82 PHE A C 1
ATOM 693 O O . PHE A 1 82 ? 1.613 -3.707 -4.150 1.00 94.00 82 PHE A O 1
ATOM 700 N N . LEU A 1 83 ? 2.253 -1.590 -3.655 1.00 92.81 83 LEU A N 1
ATOM 701 C CA . LEU A 1 83 ? 3.698 -1.824 -3.630 1.00 92.81 83 LEU A CA 1
ATOM 702 C C . LEU A 1 83 ? 4.326 -1.110 -2.427 1.00 92.81 83 LEU A C 1
ATOM 704 O O . LEU A 1 83 ? 3.941 0.018 -2.098 1.00 92.81 83 LEU A O 1
ATOM 708 N N . ASP A 1 84 ? 5.317 -1.749 -1.809 1.00 91.94 84 ASP A N 1
ATOM 709 C CA . ASP A 1 84 ? 6.185 -1.091 -0.836 1.00 91.94 84 ASP A CA 1
ATOM 710 C C . ASP A 1 84 ? 6.988 0.042 -1.497 1.00 91.94 84 ASP A C 1
ATOM 712 O O . ASP A 1 84 ? 7.271 0.043 -2.696 1.00 91.94 84 ASP A O 1
ATOM 716 N N . MET A 1 85 ? 7.363 1.032 -0.686 1.00 92.50 85 MET A N 1
ATOM 717 C CA . MET A 1 85 ? 8.106 2.216 -1.129 1.00 92.50 85 MET A CA 1
ATOM 718 C C . MET A 1 85 ? 9.522 1.904 -1.634 1.00 92.50 85 MET A C 1
ATOM 720 O O . MET A 1 85 ? 10.115 2.749 -2.294 1.00 92.50 85 MET A O 1
ATOM 724 N N . ASP A 1 86 ? 10.077 0.735 -1.307 1.00 90.69 86 ASP A N 1
ATOM 725 C CA . ASP A 1 86 ? 11.433 0.312 -1.666 1.00 90.69 86 A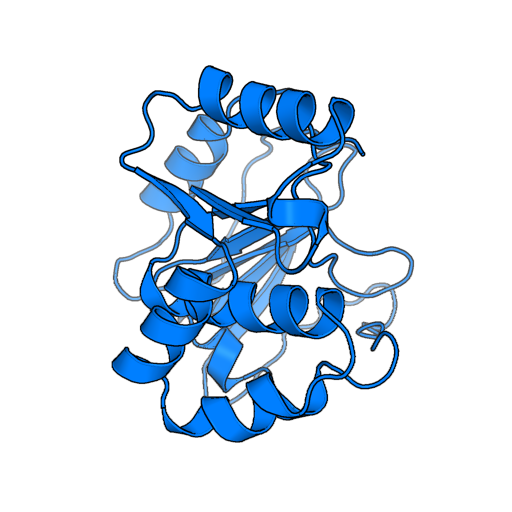SP A CA 1
ATOM 726 C C . ASP A 1 86 ? 11.483 -0.611 -2.899 1.00 90.69 86 ASP A C 1
ATOM 728 O O . ASP A 1 86 ? 12.554 -1.109 -3.236 1.00 90.69 86 ASP A O 1
ATOM 732 N N . LEU A 1 87 ? 10.362 -0.820 -3.603 1.00 88.56 87 LEU A N 1
ATOM 733 C CA . LEU A 1 87 ? 10.313 -1.676 -4.790 1.00 88.56 87 LEU A CA 1
ATOM 734 C C . LEU A 1 87 ? 10.454 -0.894 -6.094 1.00 88.56 87 LEU A C 1
ATOM 736 O O . LEU A 1 87 ? 9.694 0.033 -6.376 1.00 88.56 87 LEU A O 1
ATOM 740 N N . TYR A 1 88 ? 11.394 -1.332 -6.932 1.00 87.31 88 TYR A N 1
ATOM 741 C CA . TYR A 1 88 ? 11.573 -0.798 -8.280 1.00 87.31 88 TYR A CA 1
ATOM 742 C C . TYR A 1 88 ? 10.701 -1.541 -9.292 1.00 87.31 88 TYR A C 1
ATO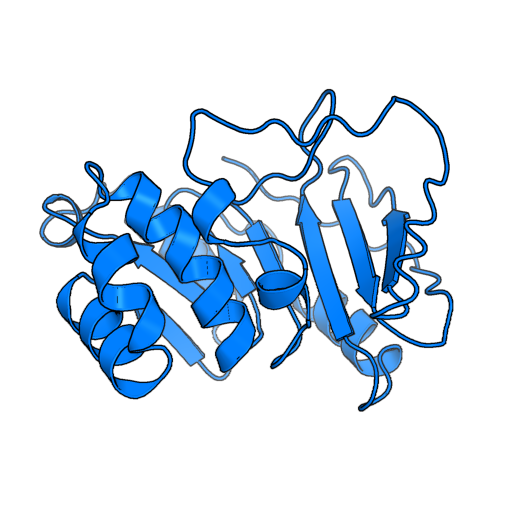M 744 O O . TYR A 1 88 ? 10.666 -2.776 -9.329 1.00 87.31 88 TYR A O 1
ATOM 752 N N . CYS A 1 89 ? 10.063 -0.785 -10.184 1.00 85.69 89 CYS A N 1
ATOM 753 C CA . CYS A 1 89 ? 9.371 -1.351 -11.333 1.00 85.69 89 CYS A CA 1
ATOM 754 C C . CYS A 1 89 ? 10.307 -1.384 -12.538 1.00 85.69 89 CYS A C 1
ATOM 756 O O . CYS A 1 89 ? 10.686 -0.349 -13.077 1.00 85.69 89 CYS A O 1
ATOM 758 N N . LEU A 1 90 ? 10.651 -2.592 -12.984 1.00 82.88 90 LEU A N 1
ATOM 759 C CA . LEU A 1 90 ? 11.511 -2.798 -14.154 1.00 82.88 90 LEU A CA 1
ATOM 760 C C . LEU A 1 90 ? 10.711 -2.975 -15.451 1.00 82.88 90 LEU A C 1
ATOM 762 O O . LEU A 1 90 ? 11.226 -2.744 -16.543 1.00 82.88 90 LEU A O 1
ATOM 766 N N . HIS A 1 91 ? 9.454 -3.411 -15.336 1.00 80.31 91 HIS A N 1
ATOM 767 C CA . HIS A 1 91 ? 8.587 -3.719 -16.467 1.00 80.31 91 HIS A CA 1
ATOM 768 C C . HIS A 1 91 ? 7.156 -3.253 -16.219 1.00 80.31 91 HIS A C 1
ATOM 770 O O . HIS A 1 91 ? 6.676 -3.231 -15.085 1.00 80.31 91 HIS A O 1
ATOM 776 N N . LYS A 1 92 ? 6.489 -2.900 -17.318 1.00 82.12 92 LYS A N 1
ATOM 777 C CA . LYS A 1 92 ? 5.071 -2.559 -17.354 1.00 82.12 92 LYS A CA 1
ATOM 778 C C . LYS A 1 92 ? 4.207 -3.748 -16.935 1.00 82.12 92 LYS A C 1
ATOM 780 O O . LYS A 1 92 ? 4.426 -4.870 -17.391 1.00 82.12 92 LYS A O 1
ATOM 785 N N . LEU A 1 93 ? 3.204 -3.487 -16.106 1.00 81.81 93 LEU A N 1
ATOM 786 C CA . LEU A 1 93 ? 2.223 -4.463 -15.629 1.00 81.81 93 LEU A CA 1
ATOM 787 C C . LEU A 1 93 ? 0.998 -4.564 -16.549 1.00 81.81 93 LEU A C 1
ATOM 789 O O . LEU A 1 93 ? 0.120 -5.383 -16.295 1.00 81.81 93 LEU A O 1
ATOM 793 N N . ASP A 1 94 ? 0.937 -3.788 -17.635 1.00 79.12 94 ASP A N 1
ATOM 794 C CA . ASP A 1 94 ? -0.181 -3.759 -18.589 1.00 79.12 94 ASP A CA 1
ATOM 795 C C . ASP A 1 94 ? -0.536 -5.158 -19.115 1.00 79.12 94 ASP A C 1
ATOM 797 O O . ASP A 1 94 ? -1.709 -5.501 -19.220 1.00 79.12 94 ASP A O 1
ATOM 801 N N . GLY A 1 95 ? 0.464 -6.008 -19.377 1.00 74.31 95 GLY A N 1
ATOM 802 C CA . GLY A 1 95 ? 0.230 -7.387 -19.816 1.00 74.31 95 GLY A CA 1
ATOM 803 C C . GLY A 1 95 ? -0.476 -8.248 -18.763 1.00 74.31 95 GLY A C 1
ATOM 804 O O . GLY A 1 95 ? -1.311 -9.079 -19.114 1.00 74.31 95 GLY A O 1
ATOM 805 N N . LEU A 1 96 ? -0.179 -8.026 -17.476 1.00 73.94 96 LEU A N 1
ATOM 806 C CA . LEU A 1 96 ? -0.838 -8.723 -16.372 1.00 73.94 96 LEU A CA 1
ATOM 807 C C . LEU A 1 96 ? -2.284 -8.253 -16.261 1.00 73.94 96 LEU A C 1
ATOM 809 O O . LEU A 1 96 ? -3.182 -9.079 -16.188 1.00 73.94 96 LEU A O 1
ATOM 813 N N . PHE A 1 97 ? -2.519 -6.944 -16.312 1.00 77.12 97 PHE A N 1
ATOM 814 C CA . PHE A 1 97 ? -3.873 -6.397 -16.261 1.00 77.12 97 PHE A CA 1
ATOM 815 C C . PHE A 1 97 ? -4.730 -6.839 -17.431 1.00 77.12 97 PHE A C 1
ATOM 817 O O . PHE A 1 97 ? -5.803 -7.381 -17.212 1.00 77.12 97 PHE A O 1
ATOM 824 N N . HIS A 1 98 ? -4.210 -6.731 -18.652 1.00 74.06 98 HIS A N 1
ATOM 825 C CA . HIS A 1 98 ? -4.893 -7.236 -19.834 1.00 74.06 98 HIS A CA 1
ATOM 826 C C . HIS A 1 98 ? -5.221 -8.728 -19.692 1.00 74.06 98 HIS A C 1
ATOM 828 O O . HIS A 1 98 ? -6.297 -9.173 -20.082 1.00 74.06 98 HIS A O 1
ATOM 834 N N . TYR A 1 99 ? -4.317 -9.526 -19.120 1.00 69.75 99 TYR A N 1
ATOM 835 C CA . TYR A 1 99 ? -4.605 -10.928 -18.845 1.00 69.75 99 TYR A CA 1
ATOM 836 C C . TYR A 1 99 ? -5.764 -11.098 -17.841 1.00 69.75 99 TYR A C 1
ATOM 838 O O . TYR A 1 99 ? -6.661 -11.909 -18.082 1.00 69.75 99 TYR A O 1
ATOM 846 N N . LEU A 1 100 ? -5.749 -10.356 -16.729 1.00 71.62 100 LEU A N 1
ATOM 847 C CA . LEU A 1 100 ? -6.763 -10.456 -15.677 1.00 71.62 100 LEU A CA 1
ATOM 848 C C . LEU A 1 100 ? -8.130 -9.970 -16.175 1.00 71.62 100 LEU A C 1
ATOM 850 O O . LEU A 1 100 ? -9.111 -10.694 -16.029 1.00 71.62 100 LEU A O 1
ATOM 854 N N . ASP A 1 101 ? -8.186 -8.822 -16.846 1.00 73.56 101 ASP A N 1
ATOM 855 C CA . ASP A 1 101 ? -9.422 -8.222 -17.363 1.00 73.56 101 ASP A CA 1
ATOM 856 C C . ASP A 1 101 ? -10.137 -9.135 -18.372 1.00 73.56 101 ASP A C 1
ATOM 858 O O . ASP A 1 101 ? -11.362 -9.180 -18.423 1.00 73.56 101 ASP A O 1
ATOM 862 N N . ASN A 1 102 ? -9.385 -9.926 -19.145 1.00 69.00 102 ASN A N 1
ATOM 863 C CA . ASN A 1 102 ? -9.950 -10.860 -20.124 1.00 69.00 102 ASN A CA 1
ATOM 864 C C . ASN A 1 102 ? -10.402 -12.206 -19.532 1.00 69.00 102 ASN A C 1
ATOM 866 O O . ASN A 1 102 ? -10.955 -13.041 -20.253 1.00 69.00 102 ASN A O 1
ATOM 870 N N . ARG A 1 103 ? -10.105 -12.485 -18.259 1.00 62.72 103 ARG A N 1
ATOM 871 C CA . ARG A 1 103 ? -10.332 -13.806 -17.642 1.00 62.72 103 ARG A CA 1
ATOM 872 C C . ARG A 1 103 ? -11.188 -13.757 -16.390 1.00 62.72 103 ARG A C 1
ATOM 874 O O . ARG A 1 103 ? -11.789 -14.776 -16.061 1.00 62.72 103 ARG A O 1
ATOM 881 N N . VAL A 1 104 ? -11.236 -12.616 -15.716 1.00 63.66 104 VAL A N 1
ATOM 882 C CA . VAL A 1 104 ? -12.035 -12.399 -14.513 1.00 63.66 104 VAL A CA 1
ATOM 883 C C . VAL A 1 104 ? -13.405 -11.918 -14.939 1.00 63.66 104 VAL A C 1
ATOM 885 O O . VAL A 1 104 ? -13.555 -10.821 -15.471 1.00 63.66 104 VAL A O 1
ATOM 888 N N . SER A 1 105 ? -14.417 -12.752 -14.719 1.00 65.12 105 SER A N 1
ATOM 889 C CA . SER A 1 105 ? -15.799 -12.283 -14.859 1.00 65.12 105 SER A CA 1
ATOM 890 C C . SER A 1 105 ? -16.099 -11.261 -13.756 1.00 65.12 105 SER A C 1
ATOM 892 O O . SER A 1 105 ? -15.486 -11.309 -12.694 1.00 65.12 105 SER A O 1
ATOM 894 N N . SER A 1 106 ? -17.068 -10.365 -13.958 1.00 64.44 106 SER A N 1
ATOM 895 C CA . SER A 1 106 ? -17.435 -9.328 -12.972 1.00 64.44 106 SER A CA 1
ATOM 896 C C . SER A 1 106 ? -17.738 -9.858 -11.562 1.00 64.44 106 SER A C 1
ATOM 898 O O . SER A 1 106 ? -17.613 -9.117 -10.591 1.00 64.44 106 SER A O 1
ATOM 900 N N . ASP A 1 107 ? -18.118 -11.133 -11.458 1.00 64.94 107 ASP A N 1
ATOM 901 C CA . ASP A 1 107 ? -18.489 -11.808 -10.210 1.00 64.94 107 ASP A CA 1
ATOM 902 C C . ASP A 1 107 ? -17.326 -12.587 -9.563 1.00 64.94 107 ASP A C 1
ATOM 904 O O . ASP A 1 107 ? -17.532 -13.337 -8.606 1.00 64.94 107 ASP A O 1
ATOM 908 N N . GLU A 1 108 ? -16.110 -12.465 -10.097 1.00 70.81 108 GLU A N 1
ATOM 909 C CA . GLU A 1 108 ? -14.924 -13.166 -9.612 1.00 70.81 108 GLU A CA 1
ATOM 910 C C . GLU A 1 108 ? -13.948 -12.203 -8.938 1.00 70.81 108 GLU A C 1
ATOM 912 O O . GLU A 1 108 ? -13.703 -11.082 -9.384 1.00 70.81 108 GLU A O 1
ATOM 917 N N . HIS A 1 109 ? -13.359 -12.670 -7.843 1.00 73.88 109 HIS A N 1
ATOM 918 C CA . HIS A 1 109 ? -12.379 -11.920 -7.086 1.00 73.88 109 HIS A CA 1
ATOM 919 C C . HIS A 1 109 ? -10.990 -12.524 -7.288 1.00 73.88 109 HIS A C 1
ATOM 921 O O . HIS A 1 109 ? -10.805 -13.737 -7.190 1.00 73.88 109 HIS A O 1
ATOM 927 N N . ILE A 1 110 ? -9.997 -11.676 -7.552 1.00 77.56 110 ILE A N 1
ATOM 928 C CA . ILE A 1 110 ? -8.593 -12.086 -7.652 1.00 77.56 110 ILE A CA 1
ATOM 929 C C . ILE A 1 110 ? -7.755 -11.381 -6.602 1.00 77.56 110 ILE A C 1
ATOM 931 O O . ILE A 1 110 ? -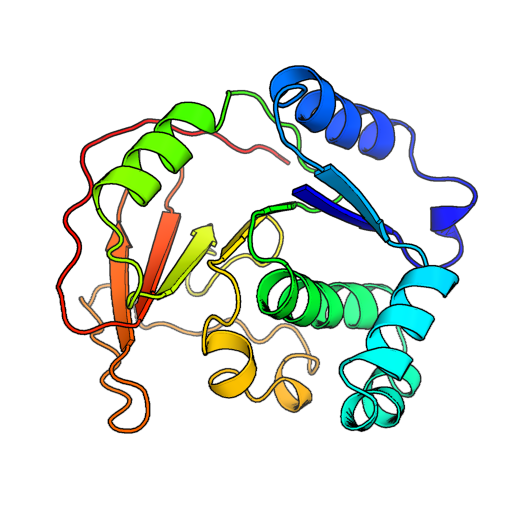7.884 -10.172 -6.409 1.00 77.56 110 ILE A O 1
ATOM 935 N N . PHE A 1 111 ? -6.852 -12.142 -5.992 1.00 79.69 111 PHE A N 1
ATOM 936 C CA . PHE A 1 111 ? -5.743 -11.661 -5.197 1.00 79.69 111 PHE A CA 1
ATOM 937 C C . PHE A 1 111 ? -4.429 -12.266 -5.709 1.00 79.69 111 PHE A C 1
ATOM 939 O O . PHE A 1 111 ? -4.299 -13.475 -5.881 1.00 79.69 111 PHE A O 1
ATOM 946 N N . LEU A 1 112 ? -3.434 -11.422 -5.945 1.00 80.88 112 LEU A N 1
ATOM 947 C CA . LEU A 1 112 ? -2.098 -11.815 -6.386 1.00 80.88 112 LEU A CA 1
ATOM 948 C C . LEU A 1 112 ? -1.093 -11.322 -5.361 1.00 80.88 112 LEU A C 1
ATOM 950 O O . LEU A 1 112 ? -1.166 -10.166 -4.950 1.00 80.88 112 LEU A O 1
ATOM 954 N N . ALA A 1 113 ? -0.139 -12.167 -4.994 1.00 80.12 113 ALA A N 1
ATOM 955 C CA . ALA A 1 113 ? 0.989 -11.791 -4.154 1.00 80.12 113 ALA A CA 1
ATOM 956 C C . ALA A 1 113 ? 2.240 -12.564 -4.578 1.00 80.12 113 ALA A C 1
ATOM 958 O O . ALA A 1 113 ? 2.160 -13.627 -5.194 1.00 80.12 113 ALA A O 1
ATOM 959 N N . VAL A 1 114 ? 3.418 -12.041 -4.251 1.00 75.81 114 VAL A N 1
ATOM 960 C CA . VAL A 1 114 ? 4.671 -12.763 -4.515 1.00 75.81 114 VAL A CA 1
ATOM 961 C C . VAL A 1 114 ? 4.810 -13.901 -3.508 1.00 75.81 114 VAL A C 1
ATOM 963 O O . VAL A 1 114 ? 4.508 -13.721 -2.329 1.00 75.81 114 VAL A O 1
ATOM 966 N N . LYS A 1 115 ? 5.269 -15.075 -3.941 1.00 67.75 115 LYS A N 1
ATOM 967 C CA . LYS A 1 115 ? 5.530 -16.189 -3.029 1.00 67.75 115 LYS A CA 1
ATOM 968 C C . LYS A 1 115 ? 6.686 -15.841 -2.090 1.00 67.75 115 LYS A C 1
ATOM 970 O O . LYS A 1 115 ? 7.735 -15.377 -2.531 1.00 67.75 115 LYS A O 1
ATOM 975 N N . ALA A 1 116 ? 6.517 -16.097 -0.797 1.00 65.62 116 ALA A N 1
ATOM 976 C CA . ALA A 1 116 ? 7.620 -16.063 0.155 1.00 65.62 116 ALA A CA 1
ATOM 977 C C . ALA A 1 116 ? 8.249 -17.460 0.260 1.00 65.62 116 ALA A C 1
ATOM 979 O O . ALA A 1 116 ? 7.548 -18.461 0.409 1.00 65.62 116 ALA A O 1
ATOM 980 N N . PHE A 1 117 ? 9.577 -17.534 0.179 1.00 60.56 117 PHE A N 1
ATOM 981 C CA . PHE A 1 117 ? 10.324 -18.771 0.406 1.00 60.56 117 PHE A CA 1
ATOM 982 C C . PHE A 1 117 ? 10.696 -18.903 1.896 1.00 60.56 117 PHE A C 1
ATOM 984 O O . PHE A 1 117 ? 11.104 -17.904 2.490 1.00 60.56 117 PHE A O 1
ATOM 991 N N . PRO A 1 118 ? 10.620 -20.103 2.512 1.00 57.53 118 PRO A N 1
ATOM 992 C CA . PRO A 1 118 ? 10.213 -21.390 1.931 1.00 57.53 118 PRO A CA 1
ATOM 993 C C . PRO A 1 118 ? 8.696 -21.567 1.796 1.00 57.53 118 PRO A C 1
ATOM 995 O O . PRO A 1 118 ? 8.253 -22.394 1.001 1.00 57.53 118 PRO A O 1
ATOM 998 N N . VAL A 1 119 ? 7.912 -20.801 2.556 1.00 59.22 119 VAL A N 1
ATOM 999 C CA . VAL A 1 119 ? 6.452 -20.893 2.629 1.00 59.22 119 VAL A CA 1
ATOM 1000 C C . VAL A 1 119 ? 5.857 -19.505 2.901 1.00 59.22 119 VAL A C 1
ATOM 1002 O O . VAL A 1 119 ? 6.418 -18.727 3.674 1.00 59.22 119 VAL A O 1
ATOM 1005 N N . GLY A 1 120 ? 4.718 -19.201 2.279 1.00 62.34 120 GLY A N 1
ATOM 1006 C CA . GLY A 1 120 ? 3.940 -17.989 2.540 1.00 62.34 120 GLY A CA 1
ATOM 1007 C C . GLY A 1 120 ? 3.799 -17.060 1.340 1.00 62.34 120 GLY A C 1
ATOM 1008 O O . GLY A 1 120 ? 4.157 -17.397 0.211 1.00 62.34 120 GLY A O 1
ATOM 1009 N N . ILE A 1 121 ? 3.256 -15.874 1.602 1.00 70.81 121 ILE A N 1
ATOM 1010 C CA . ILE A 1 121 ? 3.138 -14.781 0.635 1.00 70.81 121 ILE A CA 1
ATOM 1011 C C . ILE A 1 121 ? 3.881 -13.557 1.166 1.00 70.81 121 ILE A C 1
ATOM 1013 O O . ILE A 1 121 ? 3.794 -13.227 2.348 1.00 70.81 121 ILE A O 1
ATOM 1017 N N . SER A 1 122 ? 4.627 -12.894 0.293 1.00 75.81 122 SER A N 1
ATOM 1018 C CA . SER A 1 122 ? 5.198 -11.581 0.554 1.00 75.81 122 SER A CA 1
ATOM 1019 C C . SER A 1 122 ? 4.094 -10.535 0.466 1.00 75.81 122 SER A C 1
ATOM 1021 O O . SER A 1 122 ? 3.292 -10.533 -0.468 1.00 75.81 122 SER A O 1
ATOM 1023 N N . ASN A 1 123 ? 4.066 -9.628 1.434 1.00 82.94 123 ASN A N 1
ATOM 1024 C CA . ASN A 1 123 ? 3.090 -8.547 1.505 1.00 82.94 123 ASN A CA 1
ATOM 1025 C C . ASN A 1 123 ? 3.561 -7.263 0.798 1.00 82.94 123 ASN A C 1
ATOM 1027 O O . ASN A 1 123 ? 2.803 -6.293 0.779 1.00 82.94 123 ASN A O 1
ATOM 1031 N N . GLY A 1 124 ? 4.777 -7.237 0.238 1.00 84.19 124 GLY A N 1
ATOM 1032 C CA . GLY A 1 124 ? 5.365 -6.035 -0.367 1.00 84.19 124 GLY A CA 1
ATOM 1033 C C . GLY A 1 124 ? 4.884 -5.722 -1.786 1.00 84.19 124 GLY A C 1
ATOM 1034 O O . GLY A 1 124 ? 4.964 -4.581 -2.223 1.00 84.19 124 GLY A O 1
ATOM 1035 N N . PHE A 1 125 ? 4.329 -6.705 -2.499 1.00 86.75 125 PHE A N 1
ATOM 1036 C CA . PHE A 1 125 ? 3.645 -6.505 -3.778 1.00 86.75 125 PHE A CA 1
ATOM 1037 C C . PHE A 1 125 ? 2.366 -7.327 -3.795 1.00 86.75 125 PHE A C 1
ATOM 1039 O O . PHE A 1 125 ? 2.416 -8.552 -3.654 1.00 86.75 125 PHE A O 1
ATOM 1046 N N . MET A 1 126 ? 1.228 -6.659 -3.976 1.00 87.50 126 MET A N 1
ATOM 1047 C CA . MET A 1 126 ? -0.071 -7.321 -4.002 1.00 87.50 126 MET A CA 1
ATOM 1048 C C . MET A 1 126 ? -1.018 -6.669 -4.998 1.00 87.50 126 MET A C 1
ATOM 1050 O O . MET A 1 126 ? -1.050 -5.447 -5.124 1.00 87.50 126 MET A O 1
ATOM 1054 N N . ILE A 1 127 ? -1.845 -7.479 -5.651 1.00 88.06 127 ILE A N 1
ATOM 1055 C CA . ILE A 1 127 ? -2.938 -7.023 -6.513 1.00 88.06 127 ILE A CA 1
ATOM 1056 C C . ILE A 1 127 ? -4.234 -7.595 -5.969 1.00 88.06 127 ILE A C 1
ATOM 1058 O O . ILE A 1 127 ? -4.271 -8.767 -5.604 1.00 88.06 127 ILE A O 1
ATOM 1062 N N . ALA A 1 128 ? -5.298 -6.802 -5.934 1.00 86.31 128 ALA A N 1
ATOM 1063 C CA . ALA A 1 128 ? -6.618 -7.319 -5.617 1.00 86.31 128 ALA A CA 1
ATOM 1064 C C . ALA A 1 128 ? -7.714 -6.655 -6.448 1.00 86.31 128 ALA A C 1
ATOM 1066 O O . ALA A 1 128 ? -7.674 -5.456 -6.724 1.00 86.31 128 ALA A O 1
ATOM 1067 N N . THR A 1 129 ? -8.751 -7.416 -6.780 1.00 85.88 129 THR A N 1
ATOM 1068 C CA . THR A 1 129 ? -10.033 -6.839 -7.200 1.00 85.88 129 THR A CA 1
ATOM 1069 C C . THR A 1 129 ? -10.683 -6.106 -6.028 1.00 85.88 129 THR A C 1
ATOM 1071 O O . THR A 1 129 ? -10.577 -6.547 -4.881 1.00 85.88 129 THR A O 1
ATOM 1074 N N . ARG A 1 130 ? -11.429 -5.033 -6.306 1.00 87.81 130 ARG A N 1
ATOM 1075 C CA . ARG A 1 130 ? -12.253 -4.363 -5.290 1.00 87.81 130 ARG A CA 1
ATOM 1076 C C . ARG A 1 130 ? -13.202 -5.364 -4.616 1.00 87.81 130 ARG A C 1
ATOM 1078 O O . ARG A 1 130 ? -13.706 -6.276 -5.264 1.00 87.81 130 ARG A O 1
ATOM 1085 N N . ASN A 1 131 ? -13.449 -5.177 -3.323 1.00 84.25 131 ASN A N 1
ATOM 1086 C CA . ASN A 1 131 ? -14.290 -6.017 -2.468 1.00 84.25 131 ASN A CA 1
ATOM 1087 C C . ASN A 1 131 ? -13.849 -7.487 -2.372 1.00 84.25 131 ASN A C 1
ATOM 1089 O O . ASN A 1 131 ? -14.649 -8.330 -1.966 1.00 84.25 131 ASN A O 1
ATOM 1093 N N . HIS A 1 132 ? -12.588 -7.805 -2.703 1.00 80.62 132 HIS A N 1
ATOM 1094 C CA . HIS A 1 132 ? -12.063 -9.161 -2.537 1.00 80.62 132 HIS A CA 1
ATOM 1095 C C . HIS A 1 132 ? -12.329 -9.659 -1.107 1.00 80.62 132 HIS A C 1
ATOM 1097 O O . HIS A 1 132 ? -12.042 -8.926 -0.164 1.00 80.62 132 HIS A O 1
ATOM 1103 N N . PRO A 1 133 ? -12.787 -10.901 -0.880 1.00 72.19 133 PRO A N 1
ATOM 1104 C CA . PRO A 1 133 ? -13.123 -11.400 0.459 1.00 72.19 133 PRO A CA 1
ATOM 1105 C C . PRO A 1 133 ? -11.909 -11.625 1.373 1.00 72.19 133 PRO A C 1
ATOM 1107 O O . PRO A 1 133 ? -12.064 -12.006 2.527 1.00 72.19 133 PRO A O 1
ATOM 1110 N N . LEU A 1 134 ? -10.689 -11.377 0.900 1.00 69.31 134 LEU A N 1
ATOM 1111 C CA . LEU A 1 134 ? -9.449 -11.729 1.603 1.00 69.31 134 LEU A CA 1
ATOM 1112 C C . LEU A 1 134 ? -9.291 -11.006 2.954 1.00 69.31 134 LEU A C 1
ATOM 1114 O O . LEU A 1 134 ? -8.990 -11.686 3.921 1.00 69.31 134 LEU A O 1
ATOM 1118 N N . PRO A 1 135 ? -9.605 -9.711 3.096 1.00 57.78 135 PRO A N 1
ATOM 1119 C CA . PRO A 1 135 ? -9.721 -9.021 4.386 1.00 57.78 135 PRO A CA 1
ATOM 1120 C C . PRO A 1 135 ? -10.759 -9.611 5.352 1.00 57.78 135 PRO A C 1
ATOM 1122 O O . PRO A 1 135 ? -10.664 -9.382 6.552 1.00 57.78 135 PRO A O 1
ATOM 1125 N N . LYS A 1 136 ? -11.771 -10.335 4.849 1.00 56.06 136 LYS A N 1
ATOM 1126 C CA . LYS A 1 136 ? -12.755 -11.055 5.678 1.00 56.06 136 LYS A CA 1
ATOM 1127 C C . LYS A 1 136 ? -12.255 -12.456 6.049 1.00 56.06 136 LYS A C 1
ATOM 1129 O O . LYS A 1 136 ? -12.534 -12.927 7.147 1.00 56.06 136 LYS A O 1
ATOM 1134 N N . CYS A 1 137 ? -11.533 -13.118 5.142 1.00 50.84 137 CYS A N 1
ATOM 1135 C CA . CYS A 1 137 ? -10.950 -14.447 5.349 1.00 50.84 137 CYS A CA 1
ATOM 1136 C C . CYS A 1 137 ? -9.717 -14.407 6.261 1.00 50.84 137 CYS A C 1
ATOM 1138 O O . CYS A 1 137 ? -9.552 -15.252 7.138 1.00 50.84 137 CYS A O 1
ATOM 1140 N N . LEU A 1 138 ? -8.851 -13.419 6.055 1.00 53.16 138 LEU A N 1
ATOM 1141 C CA . LEU A 1 138 ? -7.749 -13.092 6.937 1.00 53.16 138 LEU A CA 1
ATOM 1142 C C . LEU A 1 138 ? -8.358 -12.317 8.092 1.00 53.16 138 LEU A C 1
ATOM 1144 O O . LEU A 1 138 ? -8.720 -11.160 7.934 1.00 53.16 138 LEU A O 1
ATOM 1148 N N . ASN A 1 139 ? -8.529 -12.939 9.247 1.00 50.00 139 ASN A N 1
ATOM 1149 C CA . ASN A 1 139 ? -9.009 -12.243 10.431 1.00 50.00 139 ASN A CA 1
ATOM 1150 C C . ASN A 1 139 ? -7.952 -11.182 10.824 1.00 50.00 139 ASN A C 1
ATOM 1152 O O . ASN A 1 139 ? -7.002 -11.501 11.536 1.00 50.00 139 ASN A O 1
ATOM 1156 N N . ILE A 1 140 ? -8.046 -9.954 10.283 1.00 49.03 140 ILE A N 1
ATOM 1157 C CA . ILE A 1 140 ? -6.948 -8.959 10.237 1.00 49.03 140 ILE A CA 1
ATOM 1158 C C . ILE A 1 140 ? -6.372 -8.648 11.629 1.00 49.03 140 ILE A C 1
ATOM 1160 O O . ILE A 1 140 ? -5.187 -8.344 11.753 1.00 49.03 140 ILE A O 1
ATOM 1164 N N . GLY A 1 141 ? -7.165 -8.816 12.693 1.00 39.19 141 GLY A N 1
ATOM 1165 C CA . GLY A 1 141 ? -6.702 -8.704 14.081 1.00 39.19 141 GLY A CA 1
ATOM 1166 C C . GLY A 1 141 ? -5.570 -9.669 14.475 1.00 39.19 141 GLY A C 1
ATOM 1167 O O . GLY A 1 141 ? -4.877 -9.401 15.451 1.00 39.19 141 GLY A O 1
ATOM 1168 N N . VAL A 1 142 ? -5.345 -10.751 13.720 1.00 38.94 142 VAL A N 1
ATOM 1169 C CA . VAL A 1 142 ? -4.342 -11.800 13.998 1.00 38.94 142 VAL A CA 1
ATOM 1170 C C . VAL A 1 142 ? -3.049 -11.619 13.186 1.00 38.94 142 VAL A C 1
ATOM 1172 O O . VAL A 1 142 ? -2.010 -12.145 13.569 1.00 38.94 142 VAL A O 1
ATOM 1175 N N . LEU A 1 143 ? -3.058 -10.824 12.109 1.00 46.72 143 LEU A N 1
ATOM 1176 C CA . LEU A 1 143 ? -1.930 -10.699 11.166 1.00 46.72 143 LEU A CA 1
ATOM 1177 C C . LEU A 1 143 ? -0.684 -9.983 11.722 1.00 46.72 143 LEU A C 1
ATOM 1179 O O . LEU A 1 143 ? 0.319 -9.889 11.023 1.00 46.72 143 LEU A O 1
ATOM 1183 N N . VAL A 1 144 ? -0.748 -9.439 12.942 1.00 40.94 144 VAL A N 1
ATOM 1184 C CA . VAL A 1 144 ? 0.224 -8.446 13.438 1.00 40.94 144 VAL A CA 1
ATOM 1185 C C . VAL A 1 144 ? 0.956 -8.876 14.725 1.00 40.94 144 VAL A C 1
ATOM 1187 O O . VAL A 1 144 ? 1.653 -8.080 15.361 1.00 40.94 144 VAL A O 1
ATOM 1190 N N . PHE A 1 145 ? 0.846 -10.154 15.095 1.00 30.48 145 PHE A N 1
ATOM 1191 C CA . PHE A 1 145 ? 1.809 -10.829 15.977 1.00 30.48 145 PHE A CA 1
ATOM 1192 C C . PHE A 1 145 ? 2.948 -11.427 15.115 1.00 30.48 145 PHE A C 1
ATOM 1194 O O . PHE A 1 145 ? 2.741 -11.579 13.914 1.00 30.48 145 PHE A O 1
ATOM 1201 N N . PRO A 1 146 ? 4.174 -11.617 15.655 1.00 32.62 146 PRO A N 1
ATOM 1202 C CA . PRO A 1 146 ? 5.439 -11.537 14.902 1.00 32.62 146 PRO A CA 1
ATOM 1203 C C . PRO A 1 146 ? 5.449 -12.502 13.708 1.00 32.62 146 PRO A C 1
ATOM 1205 O O . PRO A 1 146 ? 4.746 -13.508 13.765 1.00 32.62 146 PRO A O 1
ATOM 1208 N N . PRO A 1 147 ? 6.227 -12.193 12.649 1.00 35.97 147 PRO A N 1
ATOM 1209 C CA . PRO A 1 147 ? 5.852 -12.435 11.256 1.00 35.97 147 PRO A CA 1
ATOM 1210 C C . PRO A 1 147 ? 5.222 -13.812 11.120 1.00 35.97 147 PRO A C 1
ATOM 1212 O O . PRO A 1 147 ? 5.917 -14.826 11.201 1.00 35.97 147 PRO A O 1
ATOM 1215 N N . ILE A 1 148 ? 3.898 -13.855 10.969 1.00 33.41 148 ILE A N 1
ATOM 1216 C CA . ILE A 1 148 ? 3.232 -15.113 10.672 1.00 33.41 148 ILE A CA 1
ATOM 1217 C C . ILE A 1 148 ? 3.613 -15.438 9.234 1.00 33.41 148 ILE A C 1
ATOM 1219 O O . ILE A 1 148 ? 2.984 -15.012 8.268 1.00 33.41 148 ILE A O 1
ATOM 1223 N N . ILE A 1 149 ? 4.715 -16.170 9.119 1.00 31.48 149 ILE A N 1
ATOM 1224 C CA . ILE A 1 149 ? 5.015 -17.034 7.998 1.00 31.48 149 ILE A CA 1
ATOM 1225 C C . ILE A 1 149 ? 3.752 -17.874 7.812 1.00 31.48 149 ILE A C 1
ATOM 1227 O O . ILE A 1 149 ? 3.432 -18.711 8.655 1.00 31.48 149 ILE A O 1
ATOM 1231 N N . PHE A 1 150 ? 2.995 -17.621 6.744 1.00 34.50 150 PHE A N 1
ATOM 1232 C CA . PHE A 1 150 ? 1.960 -18.558 6.334 1.00 34.50 150 PHE A CA 1
ATOM 1233 C C . PHE A 1 150 ? 2.673 -19.841 5.912 1.00 34.50 150 PHE A C 1
ATOM 1235 O O . PHE A 1 150 ? 3.193 -19.947 4.804 1.00 34.50 150 PHE A O 1
ATOM 1242 N N . SER A 1 151 ? 2.760 -20.805 6.823 1.00 24.61 151 SER A N 1
ATOM 1243 C CA . SER A 1 151 ? 3.311 -22.125 6.556 1.00 24.61 151 SER A CA 1
ATOM 1244 C C . SER A 1 151 ? 2.354 -22.906 5.663 1.00 24.61 151 SER A C 1
ATOM 1246 O O . SER A 1 151 ? 1.504 -23.655 6.131 1.00 24.61 151 SER A O 1
ATOM 1248 N N . PHE A 1 152 ? 2.489 -22.720 4.352 1.00 30.41 152 PHE A N 1
ATOM 1249 C CA . PHE A 1 152 ? 1.924 -23.627 3.360 1.00 30.41 152 PHE A CA 1
ATOM 1250 C C . PHE A 1 152 ? 2.878 -24.815 3.200 1.00 30.41 152 PHE A C 1
ATOM 1252 O O . PHE A 1 152 ? 4.018 -24.600 2.791 1.00 30.41 152 PHE A O 1
ATOM 1259 N N . PRO A 1 153 ? 2.481 -26.050 3.551 1.00 23.52 153 PRO A N 1
ATOM 1260 C CA . PRO A 1 153 ? 3.351 -27.206 3.401 1.00 23.52 153 PRO A CA 1
ATOM 1261 C C . PRO A 1 153 ? 3.833 -27.333 1.952 1.00 23.52 153 PRO A C 1
ATOM 1263 O O . PRO A 1 153 ? 3.102 -27.093 0.991 1.00 23.52 153 PRO A O 1
ATOM 1266 N N . SER A 1 154 ? 5.113 -27.660 1.814 1.00 28.55 154 SER A N 1
ATOM 1267 C CA . SER A 1 154 ? 5.818 -27.760 0.546 1.00 28.55 154 SER A CA 1
ATOM 1268 C C . SER A 1 154 ? 5.154 -28.780 -0.382 1.00 28.55 154 SER A C 1
ATOM 1270 O O . SER A 1 154 ? 4.935 -29.929 -0.013 1.00 28.55 154 SER A O 1
ATOM 1272 N N . ARG A 1 155 ? 4.898 -28.348 -1.624 1.00 27.50 155 ARG A N 1
ATOM 1273 C CA . ARG A 1 155 ? 4.410 -29.168 -2.745 1.00 27.50 155 ARG A CA 1
ATOM 1274 C C . ARG A 1 155 ? 3.113 -29.913 -2.450 1.00 27.50 155 ARG A C 1
ATOM 1276 O O . ARG A 1 155 ? 3.078 -31.128 -2.305 1.00 27.50 155 ARG A O 1
ATOM 1283 N N . THR A 1 156 ? 2.016 -29.183 -2.488 1.00 26.23 156 THR A N 1
ATOM 1284 C CA . THR A 1 156 ? 0.708 -29.748 -2.814 1.00 26.23 156 THR A CA 1
ATOM 1285 C C . THR A 1 156 ? -0.067 -28.657 -3.540 1.00 26.23 156 THR A C 1
ATOM 1287 O O . THR A 1 156 ? 0.060 -27.485 -3.201 1.00 26.23 156 THR A O 1
ATOM 1290 N N . ASN A 1 157 ? -0.845 -29.009 -4.563 1.00 31.75 157 ASN A N 1
ATOM 1291 C CA . ASN A 1 157 ? -1.924 -28.135 -5.014 1.00 31.75 157 ASN A CA 1
ATOM 1292 C C . ASN A 1 157 ? -2.901 -28.032 -3.836 1.00 31.75 157 ASN A C 1
ATOM 1294 O O . ASN A 1 157 ? -3.750 -28.903 -3.667 1.00 31.75 157 ASN A O 1
ATOM 1298 N N . ILE A 1 158 ? -2.707 -27.052 -2.953 1.00 30.38 158 ILE A N 1
ATOM 1299 C CA . ILE A 1 158 ? -3.563 -26.874 -1.782 1.00 30.38 158 ILE A CA 1
ATOM 1300 C C . ILE A 1 158 ? -4.770 -26.048 -2.229 1.00 30.38 158 ILE A C 1
ATOM 1302 O O . ILE A 1 158 ? -4.762 -24.817 -2.191 1.00 30.38 158 ILE A O 1
ATOM 1306 N N . GLU A 1 159 ? -5.817 -26.746 -2.668 1.00 30.59 159 GLU A N 1
ATOM 1307 C CA . GLU A 1 159 ? -7.156 -26.175 -2.793 1.00 30.59 159 GLU A CA 1
ATOM 1308 C C . GLU A 1 159 ? -7.664 -25.850 -1.374 1.00 30.59 159 GLU A C 1
ATOM 1310 O O . GLU A 1 159 ? -8.104 -26.726 -0.630 1.00 30.59 159 GLU A O 1
ATOM 1315 N N . PHE A 1 160 ? -7.581 -24.581 -0.959 1.00 30.88 160 PHE A N 1
ATOM 1316 C CA . PHE A 1 160 ? -8.257 -24.117 0.256 1.00 30.88 160 PHE A CA 1
ATOM 1317 C C . PHE A 1 160 ? -9.759 -24.021 0.005 1.00 30.88 160 PHE A C 1
ATOM 1319 O O . PHE A 1 160 ? -10.282 -22.946 -0.268 1.00 30.88 160 PHE A O 1
ATOM 1326 N N . HIS A 1 161 ? -10.473 -25.132 0.156 1.00 31.23 161 HIS A N 1
ATOM 1327 C CA . HIS A 1 161 ? -11.927 -25.102 0.241 1.00 31.23 161 HIS A CA 1
ATOM 1328 C C . HIS A 1 161 ? -12.356 -24.475 1.574 1.00 31.23 161 HIS A C 1
ATOM 1330 O O . HIS A 1 161 ? -12.530 -25.151 2.582 1.00 31.23 161 HIS A O 1
ATOM 1336 N N . ASN A 1 162 ? -12.527 -23.152 1.589 1.00 36.12 162 ASN A N 1
ATOM 1337 C CA . ASN A 1 162 ? -13.319 -22.499 2.623 1.00 36.12 162 ASN A CA 1
ATOM 1338 C C . ASN A 1 162 ? -14.777 -22.474 2.150 1.00 36.12 162 ASN A C 1
ATOM 1340 O O . ASN A 1 162 ? -15.148 -21.634 1.326 1.00 36.12 162 ASN A O 1
ATOM 1344 N N . GLU A 1 163 ? -15.592 -23.397 2.668 1.00 34.94 163 GLU A N 1
ATOM 1345 C CA . GLU A 1 163 ? -17.014 -23.562 2.317 1.00 34.94 163 GLU A CA 1
ATOM 1346 C C . GLU A 1 163 ? -17.840 -22.276 2.493 1.00 34.94 163 GLU A C 1
ATOM 1348 O O . GLU A 1 163 ? -18.893 -22.123 1.880 1.00 34.94 163 GLU A O 1
ATOM 1353 N N . ARG A 1 164 ? -17.354 -21.306 3.283 1.00 36.03 164 ARG A N 1
ATOM 1354 C CA . ARG A 1 164 ? -18.016 -20.006 3.464 1.00 36.03 164 ARG A CA 1
ATOM 1355 C C . ARG A 1 164 ? -17.795 -19.012 2.324 1.00 36.03 164 ARG A C 1
ATOM 1357 O O . ARG A 1 164 ? -18.594 -18.090 2.197 1.00 36.03 164 ARG A O 1
ATOM 1364 N N . PHE A 1 165 ? -16.726 -19.152 1.537 1.00 40.16 165 PHE A N 1
ATOM 1365 C CA . PHE A 1 165 ? -16.324 -18.133 0.556 1.00 40.16 165 PHE A CA 1
ATOM 1366 C C . PHE A 1 165 ? -16.003 -18.671 -0.850 1.00 40.16 165 PHE A C 1
ATOM 1368 O O . PHE A 1 165 ? -15.818 -17.853 -1.742 1.00 40.16 165 PHE A O 1
ATOM 1375 N N . ASN A 1 166 ? -15.988 -19.994 -1.091 1.00 48.44 166 ASN A N 1
ATOM 1376 C CA . ASN A 1 166 ? -15.651 -20.596 -2.398 1.00 48.44 166 ASN A CA 1
ATOM 1377 C C . ASN A 1 166 ? -14.367 -20.002 -3.016 1.00 48.44 166 ASN A C 1
ATOM 1379 O O . ASN A 1 166 ? -14.358 -19.555 -4.164 1.00 48.44 166 ASN A O 1
ATOM 1383 N N . CYS A 1 167 ? -13.277 -19.969 -2.243 1.00 44.16 167 CYS A N 1
ATOM 1384 C CA . CYS A 1 167 ? -11.979 -19.551 -2.765 1.00 44.16 167 CYS A CA 1
ATOM 1385 C C . CYS A 1 167 ? -11.147 -20.745 -3.251 1.00 44.16 167 CYS A C 1
ATOM 1387 O O . CYS A 1 167 ? -11.192 -21.806 -2.646 1.00 44.16 167 CYS A O 1
ATOM 1389 N N . ILE A 1 168 ? -10.385 -20.573 -4.333 1.00 46.03 168 ILE A N 1
ATOM 1390 C CA . ILE A 1 168 ? -9.427 -21.552 -4.858 1.00 46.03 168 ILE A CA 1
ATOM 1391 C C . ILE A 1 168 ? -8.056 -20.869 -4.944 1.00 46.03 168 ILE A C 1
ATOM 1393 O O . ILE A 1 168 ? -7.815 -20.000 -5.782 1.00 46.03 168 ILE A O 1
ATOM 1397 N N . CYS A 1 169 ? -7.130 -21.281 -4.082 1.00 44.56 169 CYS A N 1
ATOM 1398 C CA . CYS A 1 169 ? -5.731 -20.877 -4.186 1.00 44.56 169 CYS A CA 1
ATOM 1399 C C . CYS A 1 169 ? -5.059 -21.675 -5.309 1.00 44.56 169 CYS A C 1
ATOM 1401 O O . CYS A 1 169 ? -5.074 -22.904 -5.277 1.00 44.56 169 CYS A O 1
ATOM 1403 N N . ILE A 1 170 ? -4.469 -20.994 -6.292 1.00 42.75 170 ILE A N 1
ATOM 1404 C CA . ILE A 1 170 ? -3.735 -21.623 -7.392 1.00 42.75 170 ILE A CA 1
ATOM 1405 C C . ILE A 1 170 ? -2.306 -21.071 -7.390 1.00 42.75 170 ILE A C 1
ATOM 1407 O O . ILE A 1 170 ? -2.064 -19.876 -7.547 1.00 42.75 170 ILE A O 1
ATOM 1411 N N . GLU A 1 171 ? -1.326 -21.945 -7.203 1.00 42.09 171 GLU A N 1
ATOM 1412 C CA . GLU A 1 171 ? 0.082 -21.562 -7.307 1.00 42.09 171 GLU A CA 1
ATOM 1413 C C . GLU A 1 171 ? 0.499 -21.540 -8.782 1.00 42.09 171 GLU A C 1
ATOM 1415 O O . GLU A 1 171 ? 0.246 -22.498 -9.514 1.00 42.09 171 GLU A O 1
ATOM 1420 N N . ILE A 1 172 ? 1.084 -20.429 -9.247 1.00 40.44 172 ILE A N 1
ATOM 1421 C CA . ILE A 1 172 ? 1.361 -20.220 -10.674 1.00 40.44 172 ILE A CA 1
ATOM 1422 C C . ILE A 1 172 ? 2.792 -19.716 -10.846 1.00 40.44 172 ILE A C 1
ATOM 1424 O O . ILE A 1 172 ? 3.114 -18.558 -10.601 1.00 40.44 172 ILE A O 1
ATOM 1428 N N . HIS A 1 173 ? 3.665 -20.594 -11.331 1.00 39.72 173 HIS A N 1
ATOM 1429 C CA . HIS A 1 173 ? 5.063 -20.260 -11.585 1.00 39.72 173 HIS A CA 1
ATOM 1430 C C . HIS A 1 173 ? 5.193 -19.418 -12.859 1.00 39.72 173 HIS A C 1
ATOM 1432 O O . HIS A 1 173 ? 5.017 -19.925 -13.969 1.00 39.72 173 HIS A O 1
ATOM 1438 N N . ILE A 1 174 ? 5.504 -18.128 -12.709 1.00 37.38 174 ILE A N 1
ATOM 1439 C CA . ILE A 1 174 ? 5.662 -17.191 -13.824 1.00 37.38 174 ILE A CA 1
ATOM 1440 C C . ILE A 1 174 ? 7.122 -16.715 -13.904 1.00 37.38 174 ILE A C 1
ATOM 1442 O O . ILE A 1 174 ? 7.508 -15.672 -13.380 1.00 37.38 174 ILE A O 1
ATOM 1446 N N . GLY A 1 175 ? 7.955 -17.470 -14.625 1.00 40.72 175 GLY A N 1
ATOM 1447 C CA . GLY A 1 175 ? 9.373 -17.134 -14.810 1.00 40.72 175 GLY A CA 1
ATOM 1448 C C . GLY A 1 175 ? 10.210 -17.296 -13.527 1.00 40.72 175 GLY A C 1
ATOM 1449 O O . GLY A 1 175 ? 9.887 -18.145 -12.706 1.00 40.72 175 GLY A O 1
ATOM 1450 N N . PRO A 1 176 ? 11.312 -16.536 -13.349 1.00 38.69 176 PRO A N 1
ATOM 1451 C CA . PRO A 1 176 ? 12.188 -16.665 -12.176 1.00 38.69 176 PRO A CA 1
ATOM 1452 C C . PRO A 1 176 ? 11.608 -16.054 -10.887 1.00 38.69 176 PRO A C 1
ATOM 1454 O O . PRO A 1 176 ? 12.223 -16.186 -9.833 1.00 38.69 176 PRO A O 1
ATOM 1457 N N . ALA A 1 177 ? 10.469 -15.357 -10.964 1.00 45.94 177 ALA A N 1
ATOM 1458 C CA . ALA A 1 177 ? 9.739 -14.856 -9.808 1.00 45.94 177 ALA A CA 1
ATOM 1459 C C . ALA A 1 177 ? 8.536 -15.775 -9.565 1.00 45.94 177 ALA A C 1
ATOM 1461 O O . ALA A 1 177 ? 7.586 -15.786 -10.345 1.00 45.94 177 ALA A O 1
ATOM 1462 N N . ASP A 1 178 ? 8.576 -16.566 -8.497 1.00 55.16 178 ASP A N 1
ATOM 1463 C CA . ASP A 1 178 ? 7.431 -17.383 -8.103 1.00 55.16 178 ASP A CA 1
ATOM 1464 C C . ASP A 1 178 ? 6.296 -16.463 -7.609 1.00 55.16 178 ASP A C 1
ATOM 1466 O O . ASP A 1 178 ? 6.434 -15.765 -6.599 1.00 55.16 178 ASP A O 1
ATOM 1470 N N . ILE A 1 179 ? 5.171 -16.431 -8.330 1.00 56.88 179 ILE A N 1
ATOM 1471 C CA . ILE A 1 179 ? 3.985 -15.633 -7.988 1.00 56.88 179 ILE A CA 1
ATOM 1472 C C . ILE A 1 179 ? 2.893 -16.578 -7.475 1.00 56.88 179 ILE A C 1
ATOM 1474 O O . ILE A 1 179 ? 2.609 -17.615 -8.068 1.00 56.88 179 ILE A O 1
ATOM 1478 N N . THR A 1 180 ? 2.245 -16.218 -6.371 1.00 56.00 180 THR A N 1
ATOM 1479 C CA . THR A 1 180 ? 1.114 -16.973 -5.824 1.00 56.00 180 THR A CA 1
ATOM 1480 C C . THR A 1 180 ? -0.187 -16.251 -6.145 1.00 56.00 180 THR A C 1
ATOM 1482 O O . THR A 1 180 ? -0.323 -15.047 -5.914 1.00 56.00 180 THR A O 1
ATOM 1485 N N . ILE A 1 181 ? -1.165 -16.991 -6.668 1.00 56.62 181 ILE A N 1
ATOM 1486 C CA . ILE A 1 181 ? -2.424 -16.432 -7.159 1.00 56.62 181 ILE A CA 1
ATOM 1487 C C . ILE A 1 181 ? -3.573 -17.039 -6.373 1.00 56.62 181 ILE A C 1
ATOM 1489 O O . ILE A 1 181 ? -3.918 -18.208 -6.494 1.00 56.62 181 ILE A O 1
ATOM 1493 N N . VAL A 1 182 ? -4.187 -16.229 -5.526 1.00 56.69 182 VAL A N 1
ATOM 1494 C CA . VAL A 1 182 ? -5.371 -16.633 -4.782 1.00 56.69 182 VAL A CA 1
ATOM 1495 C C . VAL A 1 182 ? -6.582 -16.116 -5.535 1.00 56.69 182 VAL A C 1
ATOM 1497 O O . VAL A 1 182 ? -6.849 -14.919 -5.554 1.00 56.69 182 VAL A O 1
ATOM 1500 N N . ALA A 1 183 ? -7.321 -17.016 -6.169 1.00 54.69 183 ALA A N 1
ATOM 1501 C CA . ALA A 1 183 ? -8.584 -16.668 -6.789 1.00 54.69 183 ALA A CA 1
ATOM 1502 C C . ALA A 1 183 ? -9.739 -17.005 -5.844 1.00 54.69 183 ALA A C 1
ATOM 1504 O O . ALA A 1 183 ? -9.712 -18.010 -5.136 1.00 54.69 183 ALA A O 1
ATOM 1505 N N . CYS A 1 184 ? -10.777 -16.180 -5.822 1.00 50.97 184 CYS A N 1
ATOM 1506 C CA . CYS A 1 184 ? -12.001 -16.486 -5.103 1.00 50.97 184 CYS A CA 1
ATOM 1507 C C . CYS A 1 184 ? -13.215 -16.359 -6.021 1.00 50.97 184 CYS A C 1
ATOM 1509 O O . CYS A 1 184 ? -13.543 -15.267 -6.480 1.00 50.97 184 CYS A O 1
ATOM 1511 N N . GLY A 1 185 ? -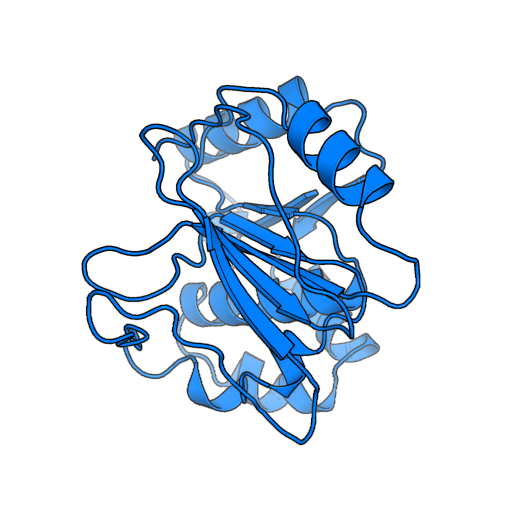13.851 -17.491 -6.343 1.00 49.84 185 GLY A N 1
ATOM 1512 C CA . GLY A 1 185 ? -14.879 -17.559 -7.377 1.00 49.84 185 GLY A CA 1
ATOM 1513 C C . GLY A 1 185 ? -15.229 -18.986 -7.809 1.00 49.84 185 GLY A C 1
ATOM 1514 O O . GLY A 1 185 ? -14.664 -19.969 -7.337 1.00 49.84 185 GLY A O 1
ATOM 1515 N N . LYS A 1 186 ? -16.196 -19.103 -8.728 1.00 41.94 186 LYS A N 1
ATOM 1516 C CA . LYS A 1 186 ? -16.765 -20.392 -9.166 1.00 41.94 186 LYS A CA 1
ATOM 1517 C C . LYS A 1 186 ? -15.935 -21.125 -10.236 1.00 41.94 186 LYS A C 1
ATOM 1519 O O . LYS A 1 186 ? -16.287 -22.255 -10.573 1.00 41.94 186 LYS A O 1
ATOM 1524 N N . ARG A 1 187 ? -14.880 -20.520 -10.802 1.00 40.81 187 ARG A N 1
ATOM 1525 C CA . ARG A 1 187 ? -14.085 -21.101 -11.905 1.00 40.81 187 ARG A CA 1
ATOM 1526 C C . ARG A 1 187 ? -12.607 -21.280 -11.543 1.00 40.81 187 ARG A C 1
ATOM 1528 O O . ARG A 1 187 ? -12.036 -20.510 -10.778 1.00 40.81 187 ARG A O 1
ATOM 1535 N N . LYS A 1 188 ? -11.985 -22.309 -12.133 1.00 39.94 188 LYS A N 1
ATOM 1536 C CA . LYS A 1 188 ? -10.534 -22.560 -12.081 1.00 39.94 188 LYS A CA 1
ATOM 1537 C C . LYS A 1 188 ? -9.825 -21.658 -13.102 1.00 39.94 188 LYS A C 1
ATOM 1539 O O . LYS A 1 188 ? -10.214 -21.637 -14.269 1.00 39.94 188 LYS A O 1
ATOM 1544 N N . PHE A 1 189 ? -8.790 -20.930 -12.682 1.00 34.56 189 PHE A N 1
ATOM 1545 C CA . PHE A 1 189 ? -8.020 -20.025 -13.547 1.00 34.56 189 PHE A CA 1
ATOM 1546 C C . PHE A 1 189 ? -6.818 -20.748 -14.181 1.00 34.56 189 PHE A C 1
ATOM 1548 O O . PHE A 1 189 ? -6.104 -21.482 -13.505 1.00 34.56 189 PHE A O 1
ATOM 1555 N N . LEU A 1 190 ? -6.580 -20.520 -15.479 1.00 30.34 190 LEU A N 1
ATOM 1556 C CA . LEU A 1 190 ? -5.439 -21.039 -16.251 1.00 30.34 190 LEU A CA 1
ATOM 1557 C C . LEU A 1 190 ? -4.640 -19.863 -16.827 1.00 30.34 190 LEU A C 1
ATOM 1559 O O . LEU A 1 190 ? -5.070 -19.282 -17.823 1.00 30.34 190 LEU A O 1
ATOM 1563 N N . LEU A 1 191 ? -3.501 -19.522 -16.213 1.00 32.59 191 LEU A N 1
ATOM 1564 C CA . LEU A 1 191 ? -2.610 -18.445 -16.669 1.00 32.59 191 LEU A CA 1
ATOM 1565 C C . LEU A 1 191 ? -1.630 -18.895 -17.746 1.00 32.59 191 LEU A C 1
ATOM 1567 O O . LEU A 1 191 ? -1.029 -19.963 -17.658 1.00 32.59 191 LEU A O 1
ATOM 1571 N N . TYR A 1 192 ? -1.449 -18.028 -18.743 1.00 27.09 192 TYR A N 1
ATOM 1572 C CA . TYR A 1 192 ? -0.481 -18.196 -19.821 1.00 27.09 192 TYR A CA 1
ATOM 1573 C C . TYR A 1 192 ? 0.771 -17.350 -19.547 1.00 27.09 192 TYR A C 1
ATOM 1575 O O . TYR A 1 192 ? 0.696 -16.249 -19.012 1.00 27.09 192 TYR A O 1
ATOM 1583 N N . ASN A 1 193 ? 1.922 -17.906 -19.907 1.00 28.97 193 ASN A N 1
ATOM 1584 C CA . ASN A 1 193 ? 3.282 -17.501 -19.546 1.00 28.97 193 ASN A CA 1
ATOM 1585 C C . ASN A 1 193 ? 3.606 -16.016 -19.866 1.00 28.97 193 ASN A C 1
ATOM 1587 O O . ASN A 1 193 ? 3.880 -15.678 -21.017 1.00 28.97 193 ASN A O 1
ATOM 1591 N N . SER A 1 194 ? 3.630 -15.128 -18.865 1.00 32.91 194 SER A N 1
ATOM 1592 C CA . SER A 1 194 ? 3.976 -13.700 -19.022 1.00 32.91 194 SER A CA 1
ATOM 1593 C C . SER A 1 194 ? 5.057 -13.278 -18.020 1.00 32.91 194 SER A C 1
ATOM 1595 O O . SER A 1 194 ? 4.769 -13.129 -16.845 1.00 32.91 194 SER A O 1
ATOM 1597 N N . ARG A 1 195 ? 6.314 -13.096 -18.443 1.00 30.67 195 ARG A N 1
ATOM 1598 C CA . ARG A 1 195 ? 7.450 -12.821 -17.533 1.00 30.67 195 ARG A CA 1
ATOM 1599 C C . ARG A 1 195 ? 7.325 -11.448 -16.841 1.00 30.67 195 ARG A C 1
ATOM 1601 O O . ARG A 1 195 ? 7.344 -10.433 -17.529 1.00 30.67 195 ARG A O 1
ATOM 1608 N N . PHE A 1 196 ? 7.312 -11.412 -15.504 1.00 34.84 196 PHE A N 1
ATOM 1609 C CA . PHE A 1 196 ? 7.419 -10.185 -14.692 1.00 34.84 196 PHE A CA 1
ATOM 1610 C C . PHE A 1 196 ? 8.589 -10.298 -13.703 1.00 34.84 196 PHE A C 1
ATOM 1612 O O . PHE A 1 196 ? 8.863 -11.383 -13.193 1.00 34.84 196 PHE A O 1
ATOM 1619 N N . LYS A 1 197 ? 9.298 -9.194 -13.435 1.00 30.11 197 LYS A N 1
ATOM 1620 C CA . LYS A 1 197 ? 10.430 -9.150 -12.493 1.00 30.11 197 LYS A CA 1
ATOM 1621 C C . LYS A 1 197 ? 10.286 -7.946 -11.563 1.00 30.11 197 LYS A C 1
ATOM 1623 O O . LYS A 1 197 ? 10.205 -6.818 -12.043 1.00 30.11 197 LYS A O 1
ATOM 1628 N N . ILE A 1 198 ? 10.271 -8.205 -10.257 1.00 33.06 198 ILE A N 1
ATOM 1629 C CA . ILE A 1 198 ? 10.271 -7.202 -9.183 1.00 33.06 198 ILE A CA 1
ATOM 1630 C C . ILE A 1 198 ? 11.559 -7.415 -8.387 1.00 33.06 198 ILE A C 1
ATOM 1632 O O . ILE A 1 198 ? 11.875 -8.552 -8.034 1.00 33.06 198 ILE A O 1
ATOM 1636 N N . THR A 1 199 ? 12.321 -6.352 -8.145 1.00 31.25 199 THR A N 1
ATOM 1637 C CA . THR A 1 199 ? 13.572 -6.409 -7.376 1.00 31.25 199 THR A CA 1
ATOM 1638 C C . THR A 1 199 ? 13.525 -5.413 -6.229 1.00 31.25 199 THR A C 1
ATOM 1640 O O . THR A 1 199 ? 12.996 -4.311 -6.392 1.00 31.25 199 THR A O 1
ATOM 1643 N N . ARG A 1 200 ? 14.081 -5.835 -5.094 1.00 34.91 200 ARG A N 1
ATOM 1644 C CA . ARG A 1 200 ? 14.308 -5.014 -3.909 1.00 34.91 200 ARG A CA 1
ATOM 1645 C C . ARG A 1 200 ? 15.708 -4.416 -3.944 1.00 34.91 200 ARG A C 1
ATOM 1647 O O . ARG A 1 200 ? 16.604 -5.121 -4.464 1.00 34.91 200 ARG A O 1
#

Sequence (200 aa):
MHHILLGPLSSSPPSSWISARNSCIELHSNFEKHYYWTDNNSKEFLENNYPWFLKTWNSYKTNVQKADSLRYFLLHYYGGIFLDMDLYCLHKLDGLFHYLDNRVSSDEHIFLAVKAFPVGISNGFMIATRNHPLPKCLNIGVLVFPPIIFSFPSRTNIEFHNERFNCICIEIHIGPADITIVACGKRKFLLYNSRFKITR

pLDDT: mean 70.88, std 24.21, range [23.52, 97.81]

Radius of gyration: 16.67 Å; chains: 1; bounding box: 35×44×40 Å